Protein AF-0000000069989267 (afdb_homodimer)

Organism: NCBI:txid53407

Radius of gyration: 21.15 Å; Cα contacts (8 Å, |Δi|>4): 954; chains: 2; bounding box: 62×52×65 Å

Secondary structure (DSSP, 8-state):
---------------TT-------TT----EEEEEEEEEEEEEEE-SS-EEEEEEEEEEE---TTSS-TTSS--EEEEEEEEEEEEE-SS-EEEPTT-EEEEEETTS-EEEEEE-TTS-----TTS-EEEEEEE-SSTTTT-EEEEEEPPP--HHHHHHHHTS---EEEEEEEEEEEE-/---------------GGG------TT----EEEEEEEEEEEEEEE-SS-EEEEEEEEEEE---TTSS-TTSS--EEEEEEEEEEEEE-SS-EEEPTT-EEEEEETTS-EEEEEE-TTS-----TTS-EEEEEEE-SSTTTTPEEEEEEPPP--HHHHHHHHTS---EEEEEEEEEEEE-

pLDDT: mean 81.16, std 21.24, range [26.2, 98.44]

Foldseek 3Di:
DPPPPPPPPPPPPPPPPPPPPCPPPPDDFQAKWKWKKKKFWPPFAAQFKAKIKIWMKTATDDDPRQAGHPGRKGWGMKIKTWMWRIHHLQKTATDFPIKMWTAMPVGDIWIWGWDNVDGQMQHSADKGWTKIAICDDPLHRWIKIKIWHFDPDPQSVCSVPVGTGGHGMGMTIMMMTID/DDPPPPPPPPPPPPPPVPPPPCPPPPDDFQAKWKWKKKKFWPVFAAQFKAKIKIWMKTATDDDPRQAGHPDRKGWGMKIKTWMWRIHHLQKTATDFPIKMWTAMPVGDIWIWGWDNVDGQMQRSFDKGWTKIAICDDPLHRWIKIKIWHFDPDPQSVCSVPVGGGGHGMGMTIMMMTID

Solvent-accessible surface area (backbone atoms only — not comparable to full-atom values): 17814 Å² total; per-residue (Å²): 137,83,82,76,76,79,77,76,77,74,72,78,77,75,67,85,65,71,79,67,66,83,57,68,87,80,61,65,69,39,27,45,38,42,34,13,32,20,32,42,33,41,91,35,27,24,70,61,68,36,67,30,43,31,49,29,36,30,18,26,38,33,30,67,56,28,23,36,66,96,55,82,49,24,73,38,35,39,40,33,49,38,37,25,65,37,24,24,54,59,35,32,34,66,31,79,80,19,34,34,41,37,33,32,41,83,74,46,61,25,36,28,37,50,40,72,90,40,63,44,36,38,43,84,85,33,58,30,35,41,36,25,42,24,72,32,53,83,65,45,79,27,38,36,41,39,35,30,50,77,50,57,27,53,51,46,50,39,14,68,71,73,39,93,33,72,32,30,52,51,12,23,53,31,39,36,33,32,62,138,85,81,77,77,78,77,76,77,75,71,78,77,75,64,80,68,67,72,68,64,88,59,66,90,81,58,65,69,40,26,42,38,43,32,13,33,21,32,41,33,40,91,34,27,24,73,61,67,36,66,32,43,32,50,30,35,29,17,24,39,36,29,68,56,28,24,36,66,97,55,79,50,23,73,38,36,39,40,33,48,38,35,26,66,36,24,23,52,57,35,34,33,66,32,80,79,19,32,34,40,36,33,32,40,84,74,47,61,25,35,29,36,50,40,73,89,41,63,45,37,37,42,81,85,33,57,30,36,42,37,25,42,24,72,31,51,83,65,45,78,27,39,35,42,37,34,29,50,75,49,58,26,54,50,46,51,38,14,67,72,72,40,94,35,72,32,29,52,52,14,23,53,31,39,36,33,33,62

Structure (mmCIF, N/CA/C/O backbone):
data_AF-0000000069989267-model_v1
#
loop_
_entity.id
_entity.type
_entity.pdbx_description
1 polymer 'Uncharacterized protein'
#
loop_
_atom_site.group_PDB
_atom_site.id
_atom_site.type_symbol
_atom_site.label_atom_id
_atom_site.label_alt_id
_atom_site.label_comp_id
_atom_site.label_asym_id
_atom_site.label_entity_id
_atom_site.label_seq_id
_atom_site.pdbx_PDB_ins_code
_atom_site.Cartn_x
_atom_site.Cartn_y
_atom_site.Cartn_z
_atom_site.occupancy
_atom_site.B_iso_or_equiv
_atom_site.auth_seq_id
_atom_site.auth_comp_id
_atom_site.auth_asym_id
_atom_site.auth_atom_id
_atom_site.pdbx_PDB_model_num
ATOM 1 N N . MET A 1 1 ? 39.75 -10.68 35.688 1 29.19 1 MET A N 1
ATOM 2 C CA . MET A 1 1 ? 38.625 -11.539 35.344 1 29.19 1 MET A CA 1
ATOM 3 C C . MET A 1 1 ? 37.344 -10.719 35.125 1 29.19 1 MET A C 1
ATOM 5 O O . MET A 1 1 ? 36.75 -10.25 36.094 1 29.19 1 MET A O 1
ATOM 9 N N . SER A 1 2 ? 37.25 -9.844 33.969 1 32.56 2 SER A N 1
ATOM 10 C CA . SER A 1 2 ? 36.312 -8.82 33.531 1 32.56 2 SER A CA 1
ATOM 11 C C . SER A 1 2 ? 35 -9.43 33.062 1 32.56 2 SER A C 1
ATOM 13 O O . SER A 1 2 ? 34.969 -10.25 32.125 1 32.56 2 SER A O 1
ATOM 15 N N . ASN A 1 3 ? 34.062 -9.766 34.031 1 33.84 3 ASN A N 1
ATOM 16 C CA . ASN A 1 3 ? 32.688 -10.25 33.844 1 3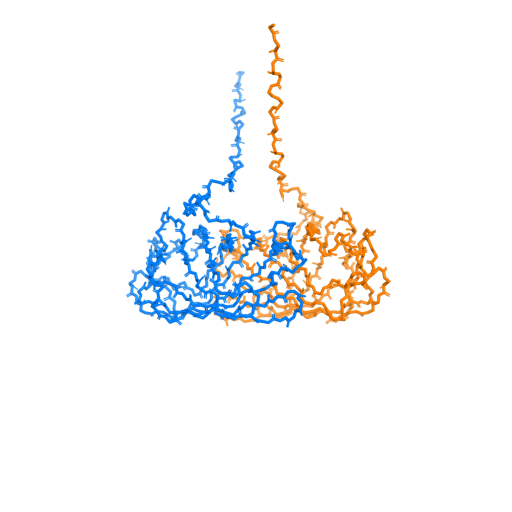3.84 3 ASN A CA 1
ATOM 17 C C . ASN A 1 3 ? 31.891 -9.312 32.938 1 33.84 3 ASN A C 1
ATOM 19 O O . ASN A 1 3 ? 31.656 -8.156 33.281 1 33.84 3 ASN A O 1
ATOM 23 N N . SER A 1 4 ? 32.125 -9.445 31.578 1 30.7 4 SER A N 1
ATOM 24 C CA . SER A 1 4 ? 31.391 -8.734 30.531 1 30.7 4 SER A CA 1
ATOM 25 C C . SER A 1 4 ? 29.891 -9.008 30.609 1 30.7 4 SER A C 1
ATOM 27 O O . SER A 1 4 ? 29.453 -10.164 30.562 1 30.7 4 SER A O 1
ATOM 29 N N . ILE A 1 5 ? 29.125 -8.172 31.359 1 28.25 5 ILE A N 1
ATOM 30 C CA . ILE A 1 5 ? 27.672 -8.117 31.5 1 28.25 5 ILE A CA 1
ATOM 31 C C . ILE A 1 5 ? 27.031 -7.984 30.125 1 28.25 5 ILE A C 1
ATOM 33 O O . ILE A 1 5 ? 27.312 -7.035 29.391 1 28.25 5 ILE A O 1
ATOM 37 N N . ILE A 1 6 ? 26.688 -9.078 29.469 1 29.28 6 ILE A N 1
ATOM 38 C CA . ILE A 1 6 ? 25.891 -9.203 28.25 1 29.28 6 ILE A CA 1
ATOM 39 C C . ILE A 1 6 ? 24.562 -8.477 28.438 1 29.28 6 ILE A C 1
ATOM 41 O O . ILE A 1 6 ? 23.719 -8.891 29.234 1 29.28 6 ILE A O 1
ATOM 45 N N . LYS A 1 7 ? 24.547 -7.066 28.375 1 31.75 7 LYS A N 1
ATOM 46 C CA . LYS A 1 7 ? 23.297 -6.309 28.375 1 31.75 7 LYS A CA 1
ATOM 47 C C . LYS A 1 7 ? 22.344 -6.805 27.281 1 31.75 7 LYS A C 1
ATOM 49 O O . LYS A 1 7 ? 22.672 -6.754 26.094 1 31.75 7 LYS A O 1
ATOM 54 N N . LYS A 1 8 ? 21.516 -7.852 27.609 1 29.58 8 LYS A N 1
ATOM 55 C CA . LYS A 1 8 ? 20.391 -8.312 26.797 1 29.58 8 LYS A CA 1
ATOM 56 C C . LYS A 1 8 ? 19.547 -7.145 26.312 1 29.58 8 LYS A C 1
ATOM 58 O O . LYS A 1 8 ? 18.984 -6.395 27.109 1 29.58 8 LYS A O 1
ATOM 63 N N . VAL A 1 9 ? 19.938 -6.543 25.125 1 29.95 9 VAL A N 1
ATOM 64 C CA . VAL A 1 9 ? 19.109 -5.598 24.375 1 29.95 9 VAL A CA 1
ATOM 65 C C . VAL A 1 9 ? 17.75 -6.227 24.078 1 29.95 9 VAL A C 1
ATOM 67 O O . VAL A 1 9 ? 17.656 -7.156 23.266 1 29.95 9 VAL A O 1
ATOM 70 N N . VAL A 1 10 ? 16.953 -6.531 25.125 1 30.97 10 VAL A N 1
ATOM 71 C CA . VAL A 1 10 ? 15.562 -6.914 24.859 1 30.97 10 VAL A CA 1
ATOM 72 C C . VAL A 1 10 ? 14.906 -5.891 23.953 1 30.97 10 VAL A C 1
ATOM 74 O O . VAL A 1 10 ? 14.766 -4.719 24.312 1 30.97 10 VAL A O 1
ATOM 77 N N . GLY A 1 11 ? 15.156 -5.957 22.641 1 30.81 11 GLY A N 1
ATOM 78 C CA . GLY A 1 11 ? 14.484 -5.113 21.656 1 30.81 11 GLY A CA 1
ATOM 79 C C . GLY A 1 11 ? 12.977 -5.086 21.828 1 30.81 11 GLY A C 1
ATOM 80 O O . GLY A 1 11 ? 12.359 -6.125 22.062 1 30.81 11 GLY A O 1
ATOM 81 N N . PRO A 1 12 ? 12.383 -3.91 22.344 1 30.72 12 PRO A N 1
ATOM 82 C CA . PRO A 1 12 ? 10.938 -3.744 22.5 1 30.72 12 PRO A CA 1
ATOM 83 C C . PRO A 1 12 ? 10.148 -4.184 21.281 1 30.72 12 PRO A C 1
ATOM 85 O O . PRO A 1 12 ? 10.453 -3.762 20.156 1 30.72 12 PRO A O 1
ATOM 88 N N . VAL A 1 13 ? 9.742 -5.387 21.156 1 31.34 13 VAL A N 1
ATOM 89 C CA . VAL A 1 13 ? 8.625 -5.754 20.281 1 31.34 13 VAL A CA 1
ATOM 90 C C . VAL A 1 13 ? 7.496 -4.738 20.438 1 31.34 13 VAL A C 1
ATOM 92 O O . VAL A 1 13 ? 6.859 -4.664 21.484 1 31.34 13 VAL A O 1
ATOM 95 N N . PHE A 1 14 ? 7.641 -3.467 19.906 1 31.23 14 PHE A N 1
ATOM 96 C CA . PHE A 1 14 ? 6.574 -2.473 19.875 1 31.23 14 PHE A CA 1
ATOM 97 C C . PHE A 1 14 ? 5.254 -3.111 19.453 1 31.23 14 PHE A C 1
ATOM 99 O O . PHE A 1 14 ? 5.102 -3.562 18.328 1 31.23 14 PHE A O 1
ATOM 106 N N . LEU A 1 15 ? 4.539 -3.668 20.375 1 30.52 15 LEU A N 1
ATOM 107 C CA . LEU A 1 15 ? 3.133 -4.051 20.297 1 30.52 15 LEU A CA 1
ATOM 108 C C . LEU A 1 15 ? 2.307 -2.961 19.625 1 30.52 15 LEU A C 1
ATOM 110 O O . LEU A 1 15 ? 2.152 -1.866 20.172 1 30.52 15 LEU A O 1
ATOM 114 N N . LEU A 1 16 ? 2.365 -2.85 18.312 1 36.53 16 LEU A N 1
ATOM 115 C CA . LEU A 1 16 ? 1.327 -2.139 17.578 1 36.53 16 LEU A CA 1
ATOM 116 C C . LEU A 1 16 ? -0.036 -2.33 18.234 1 36.53 16 LEU A C 1
ATOM 118 O O . LEU A 1 16 ? -0.931 -2.945 17.641 1 36.53 16 LEU A O 1
ATOM 122 N N . LEU A 1 17 ? -0.099 -2.887 19.5 1 34.88 17 LEU A N 1
ATOM 123 C CA . LEU A 1 17 ? -1.371 -3.055 20.188 1 34.88 17 LEU A CA 1
ATOM 124 C C . LEU A 1 17 ? -2.195 -1.773 20.125 1 34.88 17 LEU A C 1
ATOM 126 O O . LEU A 1 17 ? -3.416 -1.823 19.953 1 34.88 17 LEU A O 1
ATOM 130 N N . GLY A 1 18 ? -1.678 -0.7 20.859 1 35.06 18 GLY A N 1
ATOM 131 C CA . GLY A 1 18 ? -2.48 0.191 21.688 1 35.06 18 GLY A CA 1
ATOM 132 C C . GLY A 1 18 ? -3.275 1.196 20.875 1 35.06 18 GLY A C 1
ATOM 133 O O . GLY A 1 18 ? -3.848 2.137 21.422 1 35.06 18 GLY A O 1
ATOM 134 N N . LEU A 1 19 ? -2.826 1.491 19.656 1 37.31 19 LEU A N 1
ATOM 135 C CA . LEU A 1 19 ? -3.559 2.684 19.234 1 37.31 19 LEU A CA 1
ATOM 136 C C . LEU A 1 19 ? -5.02 2.354 18.953 1 37.31 19 LEU A C 1
ATOM 138 O O . LEU A 1 19 ? -5.418 2.223 17.797 1 37.31 19 LEU A O 1
ATOM 142 N N . LEU A 1 20 ? -5.574 1.398 19.625 1 38.28 20 LEU A N 1
ATOM 143 C CA . LEU A 1 20 ? -7.031 1.357 19.562 1 38.28 20 LEU A CA 1
ATOM 144 C C . LEU A 1 20 ? -7.629 2.727 19.875 1 38.28 20 LEU A C 1
ATOM 146 O O . LEU A 1 20 ? -7.809 3.08 21.047 1 38.28 20 LEU A O 1
ATOM 150 N N . PHE A 1 21 ? -7.215 3.773 19.25 1 39.84 21 PHE A N 1
ATOM 151 C CA . PHE A 1 21 ? -7.941 5.023 19.438 1 39.84 21 PHE A CA 1
ATOM 152 C C . PHE A 1 21 ? -9.438 4.762 19.594 1 39.84 21 PHE A C 1
ATOM 154 O O . PHE A 1 21 ? -9.953 3.758 19.094 1 39.84 21 PHE A O 1
ATOM 161 N N . ALA A 1 22 ? -10.109 5.73 20.375 1 40.84 22 ALA A N 1
ATOM 162 C CA . ALA A 1 22 ? -11.422 5.809 21.016 1 40.84 22 ALA A CA 1
ATOM 163 C C . ALA A 1 22 ? -12.539 5.707 19.969 1 40.84 22 ALA A C 1
ATOM 165 O O . ALA A 1 22 ? -12.828 6.68 19.281 1 40.84 22 ALA A O 1
ATOM 166 N N . LEU A 1 23 ? -12.469 4.711 19.047 1 47.62 23 LEU A N 1
ATOM 167 C CA . LEU A 1 23 ? -13.797 4.539 18.469 1 47.62 23 LEU A CA 1
ATOM 168 C C . LEU A 1 23 ? -14.883 4.727 19.516 1 47.62 23 LEU A C 1
ATOM 170 O O . LEU A 1 23 ? -14.711 4.324 20.672 1 47.62 23 LEU A O 1
ATOM 174 N N . PRO A 1 24 ? -15.703 5.617 19.312 1 46.28 24 PRO A N 1
ATOM 175 C CA . PRO A 1 24 ? -16.781 5.578 20.297 1 46.28 24 PRO A CA 1
ATOM 176 C C . PRO A 1 24 ? -17.172 4.156 20.688 1 46.28 24 PRO A C 1
ATOM 178 O O . PRO A 1 24 ? -17.094 3.242 19.859 1 46.28 24 PRO A O 1
ATOM 181 N N . ALA A 1 25 ? -17.094 3.828 21.984 1 48.31 25 ALA A N 1
ATOM 182 C CA . ALA A 1 25 ? -17.422 2.598 22.703 1 48.31 25 ALA A CA 1
ATOM 183 C C . ALA A 1 25 ? -18.516 1.817 22 1 48.31 25 ALA A C 1
ATOM 185 O O . ALA A 1 25 ? -18.484 0.585 21.953 1 48.31 25 ALA A O 1
ATOM 186 N N . SER A 1 26 ? -19.562 2.504 21.453 1 54.69 26 SER A N 1
ATOM 187 C CA . SER A 1 26 ? -20.812 1.797 21.172 1 54.69 26 SER A CA 1
ATOM 188 C C . SER A 1 26 ? -20.906 1.381 19.719 1 54.69 26 SER A C 1
ATOM 190 O O . SER A 1 26 ? -21.812 0.647 19.328 1 54.69 26 SER A O 1
ATOM 192 N N . ALA A 1 27 ? -19.969 1.827 18.766 1 70.31 27 ALA A N 1
ATOM 193 C CA . ALA A 1 27 ? -20.297 1.559 17.375 1 70.31 27 ALA A CA 1
ATOM 194 C C . ALA A 1 27 ? -19.75 0.198 16.938 1 70.31 27 ALA A C 1
ATOM 196 O O . ALA A 1 27 ? -18.641 -0.184 17.312 1 70.31 27 ALA A O 1
ATOM 197 N N . THR A 1 28 ? -20.641 -0.658 16.484 1 88.12 28 THR A N 1
ATOM 198 C CA . THR A 1 28 ? -20.328 -2.002 16.016 1 88.12 28 THR A CA 1
ATOM 199 C C . THR A 1 28 ? -19.359 -1.946 14.836 1 88.12 28 THR A C 1
ATOM 201 O O . THR A 1 28 ? -19.656 -1.312 13.82 1 88.12 28 THR A O 1
ATOM 204 N N . VAL A 1 29 ? -18.203 -2.379 15.039 1 93.38 29 VAL A N 1
ATOM 205 C CA . VAL A 1 29 ? -17.219 -2.496 13.969 1 93.38 29 VAL A CA 1
ATOM 206 C C . VAL A 1 29 ? -17.625 -3.615 13.016 1 93.38 29 VAL A C 1
ATOM 208 O O . VAL A 1 29 ? -17.781 -4.77 13.43 1 93.38 29 VAL A O 1
ATOM 211 N N . ILE A 1 30 ? -17.781 -3.279 11.75 1 95.75 30 ILE A N 1
ATOM 212 C CA . ILE A 1 30 ? -18.219 -4.289 10.797 1 95.75 30 ILE A CA 1
ATOM 213 C C . ILE A 1 30 ? -17.062 -4.672 9.883 1 95.75 30 ILE A C 1
ATOM 215 O O . ILE A 1 30 ? -17.203 -5.566 9.039 1 95.75 30 ILE A O 1
ATOM 219 N N . LEU A 1 31 ? -16 -3.984 10.016 1 95.81 31 LEU A N 1
ATOM 220 C CA . LEU A 1 31 ? -14.789 -4.23 9.234 1 95.81 31 LEU A CA 1
ATOM 221 C C . LEU A 1 31 ? -13.57 -3.619 9.922 1 95.81 31 LEU A C 1
ATOM 223 O O . LEU A 1 31 ? -13.625 -2.484 10.398 1 95.81 31 LEU A O 1
ATOM 227 N N . SER A 1 32 ? -12.406 -4.367 10.023 1 96.44 32 SER A N 1
ATOM 228 C CA . SER A 1 32 ? -11.125 -3.883 10.539 1 96.44 32 SER A CA 1
ATOM 229 C C . SER A 1 32 ? -9.961 -4.355 9.672 1 96.44 32 SER A C 1
ATOM 231 O O . SER A 1 32 ? -9.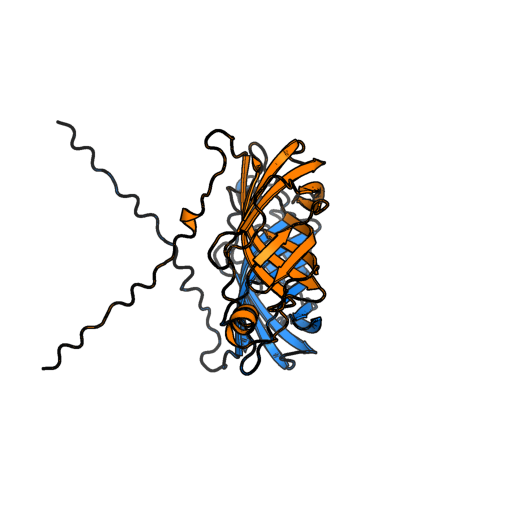758 -5.559 9.5 1 96.44 32 SER A O 1
ATOM 233 N N . CYS A 1 33 ? -9.266 -3.408 9.133 1 96.69 33 CYS A N 1
ATOM 234 C CA . CYS A 1 33 ? -8.195 -3.723 8.188 1 96.69 33 CYS A CA 1
ATOM 235 C C . CYS A 1 33 ? -6.914 -2.984 8.555 1 96.69 33 CYS A C 1
ATOM 237 O O . CYS A 1 33 ? -6.941 -2.021 9.32 1 96.69 33 CYS A O 1
ATOM 239 N N . THR A 1 34 ? -5.789 -3.475 8.094 1 96 34 THR A N 1
ATOM 240 C CA . THR A 1 34 ? -4.496 -2.799 8.117 1 96 34 THR A CA 1
ATOM 241 C C . THR A 1 34 ? -3.918 -2.684 6.707 1 96 34 THR A C 1
ATOM 243 O O . THR A 1 34 ? -4.383 -3.354 5.781 1 96 34 THR A O 1
ATOM 246 N N . GLY A 1 35 ? -2.977 -1.8 6.582 1 96.44 35 GLY A N 1
ATOM 247 C CA . GLY A 1 35 ? -2.291 -1.594 5.316 1 96.44 35 GLY A CA 1
ATOM 248 C C . GLY A 1 35 ? -1.219 -0.523 5.387 1 96.44 35 GLY A C 1
ATOM 249 O O . GLY A 1 35 ? -0.767 -0.161 6.477 1 96.44 35 GLY A O 1
ATOM 250 N N . THR A 1 36 ? -0.78 -0.143 4.246 1 96.5 36 THR A N 1
ATOM 251 C CA . THR A 1 36 ? 0.178 0.949 4.113 1 96.5 36 THR A CA 1
ATOM 252 C C . THR A 1 36 ? -0.377 2.049 3.215 1 96.5 36 THR A C 1
ATOM 254 O O . THR A 1 36 ? -0.896 1.771 2.131 1 96.5 36 THR A O 1
ATOM 257 N N . LEU A 1 37 ? -0.348 3.221 3.705 1 95.38 37 LEU A N 1
ATOM 258 C CA . LEU A 1 37 ? -0.704 4.41 2.938 1 95.38 37 LEU A CA 1
ATOM 259 C C . LEU A 1 37 ? 0.541 5.078 2.361 1 95.38 37 LEU A C 1
ATOM 261 O O . LEU A 1 37 ? 1.49 5.367 3.094 1 95.38 37 LEU A O 1
ATOM 265 N N . ASP A 1 38 ? 0.595 5.242 1.095 1 95.69 38 ASP A N 1
ATOM 266 C CA . ASP A 1 38 ? 1.641 6.066 0.495 1 95.69 38 ASP A CA 1
ATOM 267 C C . ASP A 1 38 ? 1.05 7.305 -0.172 1 95.69 38 ASP A C 1
ATOM 269 O O . ASP A 1 38 ? 0.019 7.227 -0.842 1 95.69 38 ASP A O 1
ATOM 273 N N . GLY A 1 39 ? 1.63 8.438 0.079 1 94.25 39 GLY A N 1
ATOM 274 C CA . GLY A 1 39 ? 1.099 9.703 -0.405 1 94.25 39 GLY A CA 1
ATOM 275 C C . GLY A 1 39 ? 2.139 10.555 -1.101 1 94.25 39 GLY A C 1
ATOM 276 O O . GLY A 1 39 ? 3.24 10.75 -0.582 1 94.25 39 GLY A O 1
ATOM 277 N N . ALA A 1 40 ? 1.752 11.008 -2.279 1 95.69 40 ALA A N 1
ATOM 278 C CA . ALA A 1 40 ? 2.516 12.031 -2.979 1 95.69 40 ALA A CA 1
ATOM 279 C C . ALA A 1 40 ? 2.031 13.43 -2.598 1 95.69 40 ALA A C 1
ATOM 281 O O . ALA A 1 40 ? 0.83 13.703 -2.617 1 95.69 40 ALA A O 1
ATOM 282 N N . ILE A 1 41 ? 2.98 14.242 -2.289 1 93.94 41 ILE A N 1
ATOM 283 C CA . ILE A 1 41 ? 2.652 15.578 -1.784 1 93.94 41 ILE A CA 1
ATOM 284 C C . ILE A 1 41 ? 3.209 16.641 -2.73 1 93.94 41 ILE A C 1
ATOM 286 O O . ILE A 1 41 ? 4.41 16.656 -3.008 1 93.94 41 ILE A O 1
ATOM 290 N N . ASP A 1 42 ? 2.379 17.484 -3.074 1 94.5 42 ASP A N 1
ATOM 291 C CA . ASP A 1 42 ? 2.77 18.531 -4.016 1 94.5 42 ASP A CA 1
ATOM 292 C C . ASP A 1 42 ? 2.398 19.922 -3.484 1 94.5 42 ASP A C 1
ATOM 294 O O . ASP A 1 42 ? 1.24 20.172 -3.139 1 94.5 42 ASP A O 1
ATOM 298 N N . PRO A 1 43 ? 3.25 20.922 -3.459 1 93.19 43 PRO A N 1
ATOM 299 C CA . PRO A 1 43 ? 4.637 20.906 -3.93 1 93.19 43 PRO A CA 1
ATOM 300 C C . PRO A 1 43 ? 5.578 20.188 -2.971 1 93.19 43 PRO A C 1
ATOM 302 O O . PRO A 1 43 ? 6.738 19.938 -3.305 1 93.19 43 PRO A O 1
ATOM 305 N N . GLY A 1 44 ? 5.152 19.781 -1.759 1 92.56 44 GLY A N 1
ATOM 306 C CA . GLY A 1 44 ? 5.953 19.109 -0.75 1 92.56 44 GLY A CA 1
ATOM 307 C C . GLY A 1 44 ? 5.988 19.844 0.575 1 92.56 44 GLY A C 1
ATOM 308 O O . GLY A 1 44 ? 5.875 21.078 0.611 1 92.56 44 GLY A O 1
ATOM 309 N N . LEU A 1 45 ? 6.168 19.094 1.598 1 89.94 45 LEU A N 1
ATOM 310 C CA . LEU A 1 45 ? 6.215 19.688 2.932 1 89.94 45 LEU A CA 1
ATOM 311 C C . LEU A 1 45 ? 7.562 20.359 3.182 1 89.94 45 LEU A C 1
ATOM 313 O O . LEU A 1 45 ? 8.609 19.812 2.814 1 89.94 45 LEU A O 1
ATOM 317 N N . THR A 1 46 ? 7.543 21.469 3.77 1 91.75 46 THR A N 1
ATOM 318 C CA . THR A 1 46 ? 8.68 22.234 4.273 1 91.75 46 THR A CA 1
ATOM 319 C C . THR A 1 46 ? 8.445 22.656 5.719 1 91.75 46 THR A C 1
ATOM 321 O O . THR A 1 46 ? 7.371 22.422 6.273 1 91.75 46 THR A O 1
ATOM 324 N N . PRO A 1 47 ? 9.5 23.281 6.297 1 90.38 47 PRO A N 1
ATOM 325 C CA . PRO A 1 47 ? 9.281 23.75 7.664 1 90.38 47 PRO A CA 1
ATOM 326 C C . PRO A 1 47 ? 8.195 24.812 7.754 1 90.38 47 PRO A C 1
ATOM 328 O O . PRO A 1 47 ? 7.613 25.016 8.82 1 90.38 47 PRO A O 1
ATOM 331 N N . VAL A 1 48 ? 7.93 25.484 6.629 1 89.94 48 VAL A N 1
ATOM 332 C CA . VAL A 1 48 ? 6.918 26.531 6.59 1 89.94 48 VAL A CA 1
ATOM 333 C C . VAL A 1 48 ? 5.59 25.953 6.109 1 89.94 48 VAL A C 1
ATOM 335 O O . VAL A 1 48 ? 5.523 25.328 5.043 1 89.94 48 VAL A O 1
ATOM 338 N N . ALA A 1 49 ? 4.613 26.125 6.883 1 90.38 49 ALA A N 1
ATOM 339 C CA . ALA A 1 49 ? 3.289 25.609 6.555 1 90.38 49 ALA A CA 1
ATOM 340 C C . ALA A 1 49 ? 2.742 26.25 5.285 1 90.38 49 ALA A C 1
ATOM 342 O O . ALA A 1 49 ? 2.887 27.453 5.082 1 90.38 49 ALA A O 1
ATOM 343 N N . ALA A 1 50 ? 2.193 25.438 4.445 1 92.88 50 ALA A N 1
ATOM 344 C CA . ALA A 1 50 ? 1.589 25.906 3.201 1 92.88 50 ALA A CA 1
ATOM 345 C C . ALA A 1 50 ? 0.516 24.938 2.715 1 92.88 50 ALA A C 1
ATOM 347 O O . ALA A 1 50 ? 0.428 23.797 3.199 1 92.88 50 ALA A O 1
ATOM 348 N N . ALA A 1 51 ? -0.323 25.406 1.787 1 93.25 51 ALA A N 1
ATOM 349 C CA . ALA A 1 51 ? -1.287 24.516 1.136 1 93.25 51 ALA A CA 1
ATOM 350 C C . ALA A 1 51 ? -0.581 23.5 0.25 1 93.25 51 ALA A C 1
ATOM 352 O O . ALA A 1 51 ? 0.383 23.828 -0.444 1 93.25 51 ALA A O 1
ATOM 353 N N . GLN A 1 52 ? -1.109 22.25 0.429 1 93.44 52 GLN A N 1
ATOM 354 C CA . GLN A 1 52 ? -0.563 21.156 -0.36 1 93.44 52 GLN A CA 1
ATOM 355 C C . GLN A 1 52 ? -1.679 20.312 -0.977 1 93.44 52 GLN A C 1
ATOM 357 O O . GLN A 1 52 ? -2.779 20.234 -0.427 1 93.44 52 GLN A O 1
ATOM 362 N N . THR A 1 53 ? -1.427 19.703 -2.131 1 95.25 53 THR A N 1
ATOM 363 C CA . THR A 1 53 ? -2.25 18.625 -2.658 1 95.25 53 THR A CA 1
ATOM 364 C C . THR A 1 53 ? -1.6 17.266 -2.391 1 95.25 53 THR A C 1
ATOM 366 O O . THR A 1 53 ? -0.381 17.125 -2.514 1 95.25 53 THR A O 1
ATOM 369 N N . VAL A 1 54 ? -2.459 16.312 -1.955 1 93.44 54 VAL A N 1
ATOM 370 C CA . VAL A 1 54 ? -1.957 14.969 -1.648 1 93.44 54 VAL A CA 1
ATOM 371 C C . VAL A 1 54 ? -2.732 13.93 -2.455 1 93.44 54 VAL A C 1
ATOM 373 O O . VAL A 1 54 ? -3.961 13.867 -2.377 1 93.44 54 VAL A O 1
ATOM 376 N N . GLU A 1 55 ? -2.031 13.172 -3.24 1 95.69 55 GLU A N 1
ATOM 377 C CA . GLU A 1 55 ? -2.547 11.93 -3.818 1 95.69 55 GLU A CA 1
ATOM 378 C C . GLU A 1 55 ? -2.02 10.711 -3.066 1 95.69 55 GLU A C 1
ATOM 380 O O . GLU A 1 55 ? -0.812 10.461 -3.047 1 95.69 55 GLU A O 1
ATOM 385 N N . ALA A 1 56 ? -2.982 10.031 -2.447 1 94.88 56 ALA A N 1
ATOM 386 C CA . ALA A 1 56 ? -2.564 8.906 -1.605 1 94.88 56 ALA A CA 1
ATOM 387 C C . ALA A 1 56 ? -3.305 7.633 -1.986 1 94.88 56 ALA A C 1
ATOM 389 O O . ALA A 1 56 ? -4.367 7.684 -2.609 1 94.88 56 ALA A O 1
ATOM 390 N N . GLN A 1 57 ? -2.707 6.555 -1.693 1 96.5 57 GLN A N 1
ATOM 391 C CA . GLN A 1 57 ? -3.346 5.25 -1.827 1 96.5 57 GLN A CA 1
ATOM 392 C C . GLN A 1 57 ? -2.992 4.344 -0.652 1 96.5 57 GLN A C 1
ATOM 394 O O . GLN A 1 57 ? -1.945 4.512 -0.024 1 96.5 57 GLN A O 1
ATOM 399 N N . VAL A 1 58 ? -3.914 3.445 -0.369 1 97.12 58 VAL A N 1
ATOM 400 C CA . VAL A 1 58 ? -3.686 2.428 0.65 1 97.12 58 VAL A CA 1
ATOM 401 C C . VAL A 1 58 ? -3.725 1.04 0.014 1 97.12 58 VAL A C 1
ATOM 403 O O . VAL A 1 58 ? -4.75 0.634 -0.541 1 97.12 58 VAL A O 1
ATOM 406 N N . SER A 1 59 ? -2.611 0.374 0.038 1 97.94 59 SER A N 1
ATOM 407 C CA . SER A 1 59 ? -2.625 -1.07 -0.168 1 97.94 59 SER A CA 1
ATOM 408 C C . SER A 1 59 ? -3.018 -1.807 1.107 1 97.94 59 SER A C 1
ATOM 410 O O . SER A 1 59 ? -2.469 -1.541 2.18 1 97.94 59 SER A O 1
ATOM 412 N N . ILE A 1 60 ? -3.953 -2.715 0.912 1 97.62 60 ILE A N 1
ATOM 413 C CA . ILE A 1 60 ? -4.598 -3.285 2.088 1 97.62 60 ILE A CA 1
ATOM 414 C C . ILE A 1 60 ? -4.188 -4.746 2.246 1 97.62 60 ILE A C 1
ATOM 416 O O . ILE A 1 60 ? -4.176 -5.504 1.273 1 97.62 60 ILE A O 1
ATOM 420 N N . VAL A 1 61 ? -3.906 -5.137 3.496 1 95.75 61 VAL A N 1
ATOM 421 C CA . VAL A 1 61 ? -3.566 -6.52 3.807 1 95.75 61 VAL A CA 1
ATOM 422 C C . VAL A 1 61 ? -4.84 -7.359 3.895 1 95.75 61 VAL A C 1
ATOM 424 O O . VAL A 1 61 ? -5.793 -6.984 4.582 1 95.75 61 VAL A O 1
ATOM 427 N N . SER A 1 62 ? -4.785 -8.461 3.178 1 93.75 62 SER A N 1
ATOM 428 C CA . SER A 1 62 ? -5.879 -9.406 3.344 1 93.75 62 SER A CA 1
ATOM 429 C C . SER A 1 62 ? -5.797 -10.117 4.691 1 93.75 62 SER A C 1
ATOM 431 O O . SER A 1 62 ? -4.75 -10.672 5.043 1 93.75 62 SER A O 1
ATOM 433 N N . ALA A 1 63 ? -6.855 -10.07 5.402 1 91.69 63 ALA A N 1
ATOM 434 C CA . ALA A 1 63 ? -6.949 -10.688 6.723 1 91.69 63 ALA A CA 1
ATOM 435 C C . ALA A 1 63 ? -8.383 -11.109 7.035 1 91.69 63 ALA A C 1
ATOM 437 O O . ALA A 1 63 ? -9.328 -10.586 6.441 1 91.69 63 ALA A O 1
ATOM 438 N N . PRO A 1 64 ? -8.531 -12.078 7.961 1 87.81 64 PRO A N 1
ATOM 439 C CA . PRO A 1 64 ? -9.891 -12.531 8.281 1 87.81 64 PRO A CA 1
ATOM 440 C C . PRO A 1 64 ? -10.781 -11.414 8.812 1 87.81 64 PRO A C 1
ATOM 442 O O . PRO A 1 64 ? -11.992 -11.43 8.578 1 87.81 64 PRO A O 1
ATOM 445 N N . THR A 1 65 ? -10.188 -10.469 9.555 1 91.62 65 THR A N 1
ATOM 446 C CA . THR A 1 65 ? -10.977 -9.391 10.133 1 91.62 65 THR A CA 1
ATOM 447 C C . THR A 1 65 ? -11.266 -8.312 9.094 1 91.62 65 THR A C 1
ATOM 449 O O . THR A 1 65 ? -12.117 -7.449 9.312 1 91.62 65 THR A O 1
ATOM 452 N N . CYS A 1 66 ? -10.594 -8.367 8 1 94.75 66 CYS A N 1
ATOM 453 C CA . CYS A 1 66 ? -10.766 -7.375 6.945 1 94.75 66 CYS A CA 1
ATOM 454 C C . CYS A 1 66 ? -11.812 -7.824 5.934 1 94.75 66 CYS A C 1
ATOM 456 O O . CYS A 1 66 ? -11.539 -7.859 4.734 1 94.75 66 CYS A O 1
ATOM 458 N N . THR A 1 67 ? -12.836 -8.258 6.441 1 92.38 67 THR A N 1
ATOM 459 C CA . THR A 1 67 ? -14.008 -8.664 5.668 1 92.38 67 THR A CA 1
ATOM 460 C C . THR A 1 67 ? -15.273 -8.008 6.219 1 92.38 67 THR A C 1
ATOM 462 O O . THR A 1 67 ? -15.453 -7.93 7.438 1 92.38 67 THR A O 1
ATOM 465 N N . LEU A 1 68 ? -16.016 -7.469 5.289 1 93.62 68 LEU A N 1
ATOM 466 C CA . LEU A 1 68 ? -17.266 -6.871 5.723 1 93.62 68 LEU A CA 1
ATOM 467 C C . LEU A 1 68 ? -18.156 -7.906 6.418 1 93.62 68 LEU A C 1
ATOM 469 O O . LEU A 1 68 ? -18.391 -8.984 5.875 1 93.62 68 LEU A O 1
ATOM 473 N N . ALA A 1 69 ? -18.594 -7.527 7.598 1 91.12 69 ALA A N 1
ATOM 474 C CA . ALA A 1 69 ? -19.391 -8.453 8.406 1 91.12 69 ALA A CA 1
ATOM 475 C C . ALA A 1 69 ? -20.531 -9.055 7.598 1 91.12 69 ALA A C 1
ATOM 477 O O . ALA A 1 69 ? -21.266 -8.328 6.922 1 91.12 69 ALA A O 1
ATOM 478 N N . GLY A 1 70 ? -20.656 -10.375 7.695 1 85.81 70 GLY A N 1
ATOM 479 C CA . GLY A 1 70 ? -21.75 -11.086 7.043 1 85.81 70 GLY A CA 1
ATOM 480 C C . GLY A 1 70 ? -21.484 -11.383 5.578 1 85.81 70 GLY A C 1
ATOM 481 O O . GLY A 1 70 ? -22.344 -11.898 4.871 1 85.81 70 GLY A O 1
ATOM 482 N N . THR A 1 71 ? -20.312 -10.984 5.09 1 85.5 71 THR A N 1
ATOM 483 C CA . THR A 1 71 ? -19.953 -11.211 3.695 1 85.5 71 THR A CA 1
ATOM 484 C C . THR A 1 71 ? -18.531 -11.758 3.58 1 85.5 71 THR A C 1
ATOM 486 O O . THR A 1 71 ? -17.906 -12.078 4.59 1 85.5 71 THR A O 1
ATOM 489 N N . THR A 1 72 ? -18.047 -11.938 2.408 1 81.69 72 THR A N 1
ATOM 490 C CA . THR A 1 72 ? -16.656 -12.297 2.137 1 81.69 72 THR A CA 1
ATOM 491 C C . THR A 1 72 ? -15.922 -11.148 1.438 1 81.69 72 THR A C 1
ATOM 493 O O . THR A 1 72 ? -14.797 -11.32 0.978 1 81.69 72 THR A O 1
ATOM 496 N N . VAL A 1 73 ? -16.594 -9.984 1.35 1 89.75 73 VAL A N 1
ATOM 497 C CA . VAL A 1 73 ? -16.078 -8.852 0.592 1 89.75 73 VAL A CA 1
ATOM 498 C C . VAL A 1 73 ? -15.094 -8.062 1.456 1 89.75 73 VAL A C 1
ATOM 500 O O . VAL A 1 73 ? -15.383 -7.77 2.619 1 89.75 73 VAL A O 1
ATOM 503 N N . GLN A 1 74 ? -14.023 -7.797 0.977 1 94.19 74 GLN A N 1
ATOM 504 C CA . GLN A 1 74 ? -13.039 -6.938 1.637 1 94.19 74 GLN A CA 1
ATOM 505 C C . GLN A 1 74 ? -12.633 -5.777 0.738 1 94.19 74 GLN A C 1
ATOM 507 O O . GLN A 1 74 ? -12.695 -5.883 -0.489 1 94.19 74 GLN A O 1
ATOM 512 N N . PRO A 1 75 ? -12.25 -4.641 1.355 1 96.5 75 PRO A N 1
ATOM 513 C CA . PRO A 1 75 ? -11.625 -3.615 0.517 1 96.5 75 PRO A CA 1
ATOM 514 C C . PRO A 1 75 ? -10.289 -4.066 -0.067 1 96.5 75 PRO A C 1
ATOM 516 O O . PRO A 1 75 ? -9.516 -4.754 0.608 1 96.5 75 PRO A O 1
ATOM 519 N N . ALA A 1 76 ? -10.086 -3.701 -1.263 1 95.5 76 ALA A N 1
ATOM 520 C CA . ALA A 1 76 ? -8.852 -4.074 -1.957 1 95.5 76 ALA A CA 1
ATOM 521 C C . ALA A 1 76 ? -7.855 -2.924 -1.965 1 95.5 76 ALA A C 1
ATOM 523 O O . ALA A 1 76 ? -6.656 -3.131 -1.755 1 95.5 76 ALA A O 1
ATOM 524 N N . ARG A 1 77 ? -8.383 -1.757 -2.207 1 97.06 77 ARG A N 1
ATOM 525 C CA . ARG A 1 77 ? -7.543 -0.566 -2.305 1 97.06 77 ARG A CA 1
ATOM 526 C C . ARG A 1 77 ? -8.344 0.693 -1.98 1 97.06 77 ARG A C 1
ATOM 528 O O . ARG A 1 77 ? -9.516 0.802 -2.34 1 97.06 77 ARG A O 1
ATOM 535 N N . LEU A 1 78 ? -7.637 1.608 -1.329 1 97.69 78 LEU A N 1
ATOM 536 C CA . LEU A 1 78 ? -8.156 2.959 -1.164 1 97.69 78 LEU A CA 1
ATOM 537 C C . LEU A 1 78 ? -7.324 3.967 -1.948 1 97.69 78 LEU A C 1
ATOM 539 O O . LEU A 1 78 ? -6.094 3.904 -1.931 1 97.69 78 LEU A O 1
ATOM 543 N N . VAL A 1 79 ? -8.008 4.859 -2.611 1 97.62 79 VAL A N 1
ATOM 544 C CA . VAL A 1 79 ? -7.344 5.984 -3.258 1 97.62 79 VAL A CA 1
ATOM 545 C C . VAL A 1 79 ? -7.898 7.297 -2.707 1 97.62 79 VAL A C 1
ATOM 547 O O . VAL A 1 79 ? -9.109 7.523 -2.73 1 97.62 79 VAL A O 1
ATOM 550 N N . LEU A 1 80 ? -7.027 8.109 -2.242 1 95.88 80 LEU A N 1
ATOM 551 C CA . LEU A 1 80 ? -7.414 9.359 -1.604 1 95.88 80 LEU A CA 1
ATOM 552 C C . LEU A 1 80 ? -6.914 10.555 -2.408 1 95.88 80 LEU A C 1
ATOM 554 O O . LEU A 1 80 ? -5.754 10.594 -2.818 1 95.88 80 LEU A O 1
ATOM 558 N N . ASN A 1 81 ? -7.766 11.438 -2.654 1 95.06 81 ASN A N 1
ATOM 559 C CA . ASN A 1 81 ? -7.438 12.781 -3.133 1 95.06 81 ASN A CA 1
ATOM 560 C C . ASN A 1 81 ? -7.703 13.836 -2.064 1 95.06 81 ASN A C 1
ATOM 562 O O . ASN A 1 81 ? -8.859 14.125 -1.739 1 95.06 81 ASN A O 1
ATOM 566 N N . ALA A 1 82 ? -6.574 14.375 -1.572 1 91.69 82 ALA A N 1
ATOM 567 C CA . ALA A 1 82 ? -6.691 15.25 -0.409 1 91.69 82 ALA A CA 1
ATOM 568 C C . ALA A 1 82 ? -6.004 16.594 -0.658 1 91.69 82 ALA A C 1
ATOM 570 O O . ALA A 1 82 ? -5.105 16.688 -1.5 1 91.69 82 ALA A O 1
ATOM 571 N N . ASN A 1 83 ? -6.547 17.547 0.035 1 88.88 83 ASN A N 1
ATOM 572 C CA . ASN A 1 83 ? -5.875 18.828 0.171 1 88.88 83 ASN A CA 1
ATOM 573 C C . ASN A 1 83 ? -5.547 19.141 1.629 1 88.88 83 ASN A C 1
ATOM 575 O O . ASN A 1 83 ? -6.348 18.859 2.523 1 88.88 83 ASN A O 1
ATOM 579 N N . LEU A 1 84 ? -4.359 19.547 1.704 1 87.88 84 LEU A N 1
ATOM 580 C CA . LEU A 1 84 ? -3.975 20.078 3.006 1 87.88 84 LEU A CA 1
ATOM 581 C C . LEU A 1 84 ? -4.09 21.609 3.027 1 87.88 84 LEU A C 1
ATOM 583 O O . LEU A 1 84 ? -3.449 22.297 2.227 1 87.88 84 LEU A O 1
ATOM 587 N N . SER A 1 85 ? -4.926 22.109 3.936 1 84.06 85 SER A N 1
ATOM 588 C CA . SER A 1 85 ? -5.039 23.547 4.066 1 84.06 85 SER A CA 1
ATOM 589 C C . SER A 1 85 ? -3.752 24.156 4.617 1 84.06 85 SER A C 1
ATOM 591 O O . SER A 1 85 ? -3.42 25.312 4.312 1 84.06 85 SER A O 1
ATOM 593 N N . SER A 1 86 ? -3.092 23.391 5.418 1 85.88 86 SER A N 1
ATOM 594 C CA . SER A 1 86 ? -1.808 23.781 5.996 1 85.88 86 SER A CA 1
ATOM 595 C C . SER A 1 86 ? -0.961 22.547 6.32 1 85.88 86 SER A C 1
ATOM 597 O O . SER A 1 86 ? -1.32 21.75 7.191 1 85.88 86 SER A O 1
ATOM 599 N N . GLY A 1 87 ? 0.075 22.438 5.508 1 87.94 87 GLY A N 1
ATOM 600 C CA . GLY A 1 87 ? 0.969 21.312 5.754 1 87.94 87 GLY A CA 1
ATOM 601 C C . GLY A 1 87 ? 2.42 21.734 5.902 1 87.94 87 GLY A C 1
ATOM 602 O O . GLY A 1 87 ? 2.895 22.609 5.188 1 87.94 87 GLY A O 1
ATOM 603 N N . SER A 1 88 ? 3.01 21.156 6.902 1 87.94 88 SER A N 1
ATOM 604 C CA . SER A 1 88 ? 4.445 21.281 7.125 1 87.94 88 SER A CA 1
ATOM 605 C C . SER A 1 88 ? 5.047 19.969 7.613 1 87.94 88 SER A C 1
ATOM 607 O O . SER A 1 88 ? 4.332 18.984 7.797 1 87.94 88 SER A O 1
ATOM 609 N N . CYS A 1 89 ? 6.371 19.969 7.809 1 85.56 89 CYS A N 1
ATOM 610 C CA . CYS A 1 89 ? 7.023 18.766 8.297 1 85.56 89 CYS A CA 1
ATOM 611 C C . CYS A 1 89 ? 6.645 18.484 9.75 1 85.56 89 CYS A C 1
ATOM 613 O O . CYS A 1 89 ? 6.91 17.406 10.273 1 85.56 89 CYS A O 1
ATOM 615 N N . THR A 1 90 ? 5.883 19.391 10.367 1 82.31 90 THR A N 1
ATOM 616 C CA . THR A 1 90 ? 5.527 19.219 11.766 1 82.31 90 THR A CA 1
ATOM 617 C C . THR A 1 90 ? 4.047 18.875 11.914 1 82.31 90 THR A C 1
ATOM 619 O O . THR A 1 90 ? 3.643 18.25 12.891 1 82.31 90 THR A O 1
ATOM 622 N N . SER A 1 91 ? 3.32 19.375 10.938 1 80.56 91 SER A N 1
ATOM 623 C CA . SER A 1 91 ? 1.88 19.188 11.078 1 80.56 91 SER A CA 1
ATOM 624 C C . SER A 1 91 ? 1.17 19.359 9.734 1 80.56 91 SER A C 1
ATOM 626 O O . SER A 1 91 ? 1.714 19.969 8.812 1 80.56 91 SER A O 1
ATOM 628 N N . PHE A 1 92 ? -0.031 18.734 9.688 1 83.25 92 PHE A N 1
ATOM 629 C CA . PHE A 1 92 ? -0.908 19.016 8.555 1 83.25 92 PHE A CA 1
ATOM 630 C C . PHE A 1 92 ? -2.371 18.938 8.969 1 83.25 92 PHE A C 1
ATOM 632 O O . PHE A 1 92 ? -2.695 18.344 10.008 1 83.25 92 PHE A O 1
ATOM 639 N N . SER A 1 93 ? -3.174 19.562 8.234 1 82.75 93 SER A N 1
ATOM 640 C CA . SER A 1 93 ? -4.625 19.5 8.383 1 82.75 93 SER A CA 1
ATOM 641 C C . SER A 1 93 ? -5.301 19.203 7.051 1 82.75 93 SER A C 1
ATOM 643 O O . SER A 1 93 ? -5.012 19.859 6.043 1 82.75 93 SER A O 1
ATOM 645 N N . LEU A 1 94 ? -6.227 18.203 7.145 1 87.88 94 LEU A N 1
ATOM 646 C CA . LEU A 1 94 ? -6.992 17.891 5.941 1 87.88 94 LEU A CA 1
ATOM 647 C C . LEU A 1 94 ? -8.062 18.938 5.688 1 87.88 94 LEU A C 1
ATOM 649 O O . LEU A 1 94 ? -8.703 19.422 6.625 1 87.88 94 LEU A O 1
ATOM 653 N N . SER A 1 95 ? -8.227 19.281 4.43 1 88.69 95 SER A N 1
ATOM 654 C CA . SER A 1 95 ? -9.25 20.25 4.051 1 88.69 95 SER A CA 1
ATOM 655 C C . SER A 1 95 ? -10.602 19.578 3.82 1 88.69 95 SER A C 1
ATOM 657 O O . SER A 1 95 ? -10.648 18.406 3.428 1 88.69 95 SER A O 1
ATOM 659 N N . PRO A 1 96 ? -11.625 20.406 4.141 1 86.75 96 PRO A N 1
ATOM 660 C CA . PRO A 1 96 ? -12.898 19.906 3.621 1 86.75 96 PRO A CA 1
ATOM 661 C C . PRO A 1 96 ? -12.859 19.641 2.119 1 86.75 96 PRO A C 1
ATOM 663 O O . PRO A 1 96 ? -12.133 20.312 1.383 1 86.75 96 PRO A O 1
ATOM 666 N N . GLY A 1 97 ? -13.523 18.578 1.572 1 87.31 97 GLY A N 1
ATOM 667 C CA . GLY A 1 97 ? -13.516 18.219 0.163 1 87.31 97 GLY A CA 1
ATOM 668 C C . GLY A 1 97 ? -12.633 17.031 -0.144 1 87.31 97 GLY A C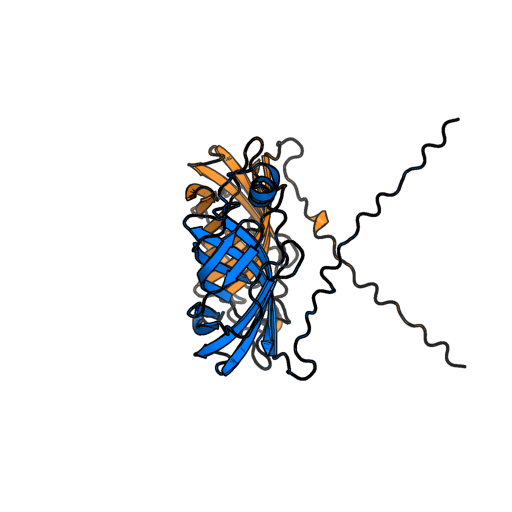 1
ATOM 669 O O . GLY A 1 97 ? -12.672 16.484 -1.25 1 87.31 97 GLY A O 1
ATOM 670 N N . THR A 1 98 ? -11.789 16.703 0.834 1 91.31 98 THR A N 1
ATOM 671 C CA . THR A 1 98 ? -11.031 15.469 0.702 1 91.31 98 THR A CA 1
ATOM 672 C C . THR A 1 98 ? -11.961 14.289 0.442 1 91.31 98 THR A C 1
ATOM 674 O O . THR A 1 98 ? -12.992 14.148 1.103 1 91.31 98 THR A O 1
ATOM 677 N N . SER A 1 99 ? -11.586 13.508 -0.562 1 95.62 99 SER A N 1
ATOM 678 C CA . SER A 1 99 ? -12.43 12.391 -0.955 1 95.62 99 SER A CA 1
ATOM 679 C C . SER A 1 99 ? -11.609 11.117 -1.144 1 95.62 99 SER A C 1
ATOM 681 O O . SER A 1 99 ? -10.383 11.172 -1.229 1 95.62 99 SER A O 1
ATOM 683 N N . MET A 1 100 ? -12.352 10.016 -1.199 1 96.88 100 MET A N 1
ATOM 684 C CA . MET A 1 100 ? -11.727 8.695 -1.307 1 96.88 100 MET A CA 1
ATOM 685 C C . MET A 1 100 ? -12.547 7.777 -2.201 1 96.88 100 MET A C 1
ATOM 687 O O . MET A 1 100 ? -13.781 7.805 -2.158 1 96.88 100 MET A O 1
ATOM 691 N N . THR A 1 101 ? -11.891 7.059 -3.016 1 98.31 101 THR A N 1
ATOM 692 C CA . THR A 1 101 ? -12.484 5.938 -3.736 1 98.31 101 THR A CA 1
ATOM 693 C C . THR A 1 101 ? -12.07 4.609 -3.113 1 98.31 101 THR A C 1
ATOM 695 O O . THR A 1 101 ? -10.898 4.402 -2.811 1 98.31 101 THR A O 1
ATOM 698 N N . ILE A 1 102 ? -13 3.77 -2.887 1 98.06 102 ILE A N 1
ATOM 699 C CA . ILE A 1 102 ? -12.789 2.434 -2.344 1 98.06 102 ILE A CA 1
ATOM 700 C C . ILE A 1 102 ? -13.008 1.391 -3.439 1 98.06 102 ILE A C 1
ATOM 702 O O . ILE A 1 102 ? -14.094 1.309 -4.023 1 98.06 102 ILE A O 1
ATOM 706 N N . THR A 1 103 ? -12.047 0.658 -3.75 1 97.25 103 THR A N 1
ATOM 707 C CA . THR A 1 103 ? -12.203 -0.518 -4.598 1 97.25 103 THR A CA 1
ATOM 708 C C . THR A 1 103 ? -12.344 -1.78 -3.75 1 97.25 103 THR A C 1
ATOM 710 O O . THR A 1 103 ? -11.523 -2.029 -2.861 1 97.25 103 THR A O 1
ATOM 713 N N . TRP A 1 104 ? -13.328 -2.516 -4.098 1 94.88 104 TRP A N 1
ATOM 714 C CA . TRP A 1 104 ? -13.57 -3.752 -3.363 1 94.88 104 TRP A CA 1
ATOM 715 C C . TRP A 1 104 ? -13.055 -4.957 -4.145 1 94.88 104 TRP A C 1
ATOM 717 O O . TRP A 1 104 ? -12.781 -4.859 -5.34 1 94.88 104 TRP A O 1
ATOM 727 N N . ASP A 1 105 ? -12.922 -6.098 -3.432 1 90.69 105 ASP A N 1
ATOM 728 C CA . ASP A 1 105 ? -12.281 -7.254 -4.047 1 90.69 105 ASP A CA 1
ATOM 729 C C . ASP A 1 105 ? -13.227 -7.957 -5.02 1 90.69 105 ASP A C 1
ATOM 731 O O . ASP A 1 105 ? -12.836 -8.906 -5.699 1 90.69 105 ASP A O 1
ATOM 735 N N . ASP A 1 106 ? -14.406 -7.531 -5.051 1 87.62 106 ASP A N 1
ATOM 736 C CA . ASP A 1 106 ? -15.336 -8.039 -6.055 1 87.62 106 ASP A CA 1
ATOM 737 C C . ASP A 1 106 ? -15.414 -7.098 -7.254 1 87.62 106 ASP A C 1
ATOM 739 O O . ASP A 1 106 ? -16.375 -7.145 -8.023 1 87.62 106 ASP A O 1
ATOM 743 N N . ASN A 1 107 ? -14.523 -6.145 -7.316 1 88.5 107 ASN A N 1
ATOM 744 C CA . ASN A 1 107 ? -14.297 -5.227 -8.43 1 88.5 107 ASN A CA 1
ATOM 745 C C . ASN A 1 107 ? -15.336 -4.105 -8.445 1 88.5 107 ASN A C 1
ATOM 747 O O . ASN A 1 107 ? -15.477 -3.406 -9.453 1 88.5 107 ASN A O 1
ATOM 751 N N . THR A 1 108 ? -16.062 -3.939 -7.449 1 94.69 108 THR A N 1
ATOM 752 C CA . THR A 1 108 ? -16.938 -2.775 -7.328 1 94.69 108 THR A CA 1
ATOM 753 C C . THR A 1 108 ? -16.203 -1.625 -6.641 1 94.69 108 THR A C 1
ATOM 755 O O . THR A 1 108 ? -15.117 -1.814 -6.086 1 94.69 108 THR A O 1
ATOM 758 N N . THR A 1 109 ? -16.859 -0.458 -6.789 1 97.5 109 THR A N 1
ATOM 759 C CA . THR A 1 109 ? -16.234 0.722 -6.195 1 97.5 109 THR A CA 1
ATOM 760 C C . THR A 1 109 ? -17.25 1.494 -5.344 1 97.5 109 THR A C 1
ATOM 762 O O . THR A 1 109 ? -18.453 1.33 -5.504 1 97.5 109 THR A O 1
ATOM 765 N N . GLY A 1 110 ? -16.781 2.113 -4.352 1 98.25 110 GLY A N 1
ATOM 766 C CA . GLY A 1 110 ? -17.5 3.094 -3.551 1 98.25 110 GLY A CA 1
ATOM 767 C C . GLY A 1 110 ? -16.719 4.387 -3.363 1 98.25 110 GLY A C 1
ATOM 768 O O . GLY A 1 110 ? -15.547 4.473 -3.719 1 98.25 110 GLY A O 1
ATOM 769 N N . THR A 1 111 ? -17.453 5.383 -2.91 1 98.44 111 THR A N 1
ATOM 770 C CA . THR A 1 111 ? -16.828 6.664 -2.611 1 98.44 111 THR A CA 1
ATOM 771 C C . THR A 1 111 ? -17.047 7.043 -1.147 1 98.44 111 THR A C 1
ATOM 773 O O . THR A 1 111 ? -17.984 6.57 -0.509 1 98.44 111 THR A O 1
ATOM 776 N N . ALA A 1 112 ? -16.172 7.824 -0.648 1 97.69 112 ALA A N 1
ATOM 777 C CA . ALA A 1 112 ? -16.266 8.352 0.71 1 97.69 112 ALA A CA 1
ATOM 778 C C . ALA A 1 112 ? -15.781 9.797 0.774 1 97.69 112 ALA A C 1
ATOM 780 O O . ALA A 1 112 ? -14.953 10.211 -0.035 1 97.69 112 ALA A O 1
ATOM 781 N N . THR A 1 113 ? -16.297 10.57 1.724 1 96.5 113 THR A N 1
ATOM 782 C CA . THR A 1 113 ? -15.906 11.961 1.911 1 96.5 113 THR A CA 1
ATOM 783 C C . THR A 1 113 ? -15.414 12.195 3.336 1 96.5 113 THR A C 1
ATOM 785 O O . THR A 1 113 ? -15.984 11.656 4.293 1 96.5 113 THR A O 1
ATOM 788 N N . TYR A 1 114 ? -14.453 13.023 3.387 1 94.62 114 TYR A N 1
ATOM 789 C CA . TYR A 1 114 ? -13.859 13.375 4.672 1 94.62 114 TYR A CA 1
ATOM 790 C C . TYR A 1 114 ? -14.852 14.141 5.539 1 94.62 114 TYR A C 1
ATOM 792 O O . TYR A 1 114 ? -15.555 15.023 5.051 1 94.62 114 TYR A O 1
ATOM 800 N N . ASP A 1 115 ? -14.867 13.742 6.844 1 91.81 115 ASP A N 1
ATOM 801 C CA . ASP A 1 115 ? -15.617 14.477 7.859 1 91.81 115 ASP A CA 1
ATOM 802 C C . ASP A 1 115 ? -14.742 15.531 8.539 1 91.81 115 ASP A C 1
ATOM 804 O O . ASP A 1 115 ? -13.914 15.195 9.383 1 91.81 115 ASP A O 1
ATOM 808 N N . PRO A 1 116 ? -14.984 16.766 8.297 1 86.19 116 PRO A N 1
ATOM 809 C CA . PRO A 1 116 ? -14.094 17.797 8.82 1 86.19 116 PRO A CA 1
ATOM 810 C C . PRO A 1 116 ? -14.203 17.969 10.336 1 86.19 116 PRO A C 1
ATOM 812 O O . PRO A 1 116 ? -13.383 18.641 10.945 1 86.19 116 PRO A O 1
ATOM 815 N N . SER A 1 117 ? -15.164 17.391 10.938 1 83.25 117 SER A N 1
ATOM 816 C CA . SER A 1 117 ? -15.312 17.5 12.383 1 83.25 117 SER A CA 1
ATOM 817 C C . SER A 1 117 ? -14.352 16.562 13.102 1 83.25 117 SER A C 1
ATOM 819 O O . SER A 1 117 ? -14.164 16.656 14.312 1 83.25 117 SER A O 1
ATOM 821 N N . SER A 1 118 ? -13.695 15.719 12.289 1 77.19 118 SER A N 1
ATOM 822 C CA . SER A 1 118 ? -12.734 14.781 12.867 1 77.19 118 SER A CA 1
ATOM 823 C C . SER A 1 118 ? -11.32 15.344 12.82 1 77.19 118 SER A C 1
ATOM 825 O O . SER A 1 118 ? -10.977 16.125 11.93 1 77.19 118 SER A O 1
ATOM 827 N N . PRO A 1 119 ? -10.555 14.953 13.922 1 64.62 119 PRO A N 1
ATOM 828 C CA . PRO A 1 119 ? -9.164 15.406 13.883 1 64.62 119 PRO A CA 1
ATOM 829 C C . PRO A 1 119 ? -8.398 14.867 12.672 1 64.62 119 PRO A C 1
ATOM 831 O O . PRO A 1 119 ? -8.68 13.758 12.211 1 64.62 119 PRO A O 1
ATOM 834 N N . SER A 1 120 ? -7.578 15.703 11.859 1 64.12 120 SER A N 1
ATOM 835 C CA . SER A 1 120 ? -6.793 15.219 10.727 1 64.12 120 SER A CA 1
ATOM 836 C C . SER A 1 120 ? -5.336 15.648 10.844 1 64.12 120 SER A C 1
ATOM 838 O O . SER A 1 120 ? -4.605 15.672 9.852 1 64.12 120 SER A O 1
ATOM 840 N N . SER A 1 121 ? -4.836 15.984 12.031 1 62.47 121 SER A N 1
ATOM 841 C CA . SER A 1 121 ? -3.479 16.516 12.117 1 62.47 121 SER A CA 1
ATOM 842 C C . SER A 1 121 ? -2.5 15.438 12.578 1 62.47 121 SER A C 1
ATOM 844 O O . SER A 1 121 ? -2.889 14.484 13.258 1 62.47 121 SER A O 1
ATOM 846 N N . PHE A 1 122 ? -1.371 15.367 11.766 1 58.56 122 PHE A N 1
ATOM 847 C CA . PHE A 1 122 ? -0.261 14.602 12.32 1 58.56 122 PHE A CA 1
ATOM 848 C C . PHE A 1 122 ? 0.254 15.25 13.602 1 58.56 122 PHE A C 1
ATOM 850 O O . PHE A 1 122 ? 0.716 16.391 13.578 1 58.56 122 PHE A O 1
ATOM 857 N N . PRO A 1 123 ? -0.287 14.969 14.656 1 52.66 123 PRO A N 1
ATOM 858 C CA . PRO A 1 123 ? 0.611 15.539 15.664 1 52.66 123 PRO A CA 1
ATOM 859 C C . PRO A 1 123 ? 1.987 14.883 15.672 1 52.66 123 PRO A C 1
ATOM 861 O O . PRO A 1 123 ? 2.117 13.711 15.289 1 52.66 123 PRO A O 1
ATOM 864 N N . LEU A 1 124 ? 3.277 15.656 15.195 1 50.16 124 LEU A N 1
ATOM 865 C CA . LEU A 1 124 ? 4.613 15.094 15.32 1 50.16 124 LEU A CA 1
ATOM 866 C C . LEU A 1 124 ? 4.602 13.859 16.219 1 50.16 124 LEU A C 1
ATOM 868 O O . LEU A 1 124 ? 5.41 12.945 16.047 1 50.16 124 LEU A O 1
ATOM 872 N N . THR A 1 125 ? 3.723 13.945 17.188 1 48.53 125 THR A N 1
ATOM 873 C CA . THR A 1 125 ? 3.824 12.945 18.234 1 48.53 125 THR A CA 1
ATOM 874 C C . THR A 1 125 ? 2.559 12.094 18.297 1 48.53 125 THR A C 1
ATOM 876 O O . THR A 1 125 ? 2.438 11.211 19.156 1 48.53 125 THR A O 1
ATOM 879 N N . GLY A 1 126 ? 1.586 12.297 17.297 1 54.34 126 GLY A N 1
ATOM 880 C CA . GLY A 1 126 ? 0.437 11.445 17.547 1 54.34 126 GLY A CA 1
ATOM 881 C C . GLY A 1 126 ? -0.166 10.859 16.281 1 54.34 126 GLY A C 1
ATOM 882 O O . GLY A 1 126 ? 0.231 11.227 15.18 1 54.34 126 GLY A O 1
ATOM 883 N N . PRO A 1 127 ? -0.944 9.938 16.578 1 59.66 127 PRO A N 1
ATOM 884 C CA . PRO A 1 127 ? -1.596 9.266 15.445 1 59.66 127 PRO A CA 1
ATOM 885 C C . PRO A 1 127 ? -2.471 10.203 14.625 1 59.66 127 PRO A C 1
ATOM 887 O O . PRO A 1 127 ? -3.123 11.094 15.18 1 59.66 127 PRO A O 1
ATOM 890 N N . PHE A 1 128 ? -2.221 10.062 13.3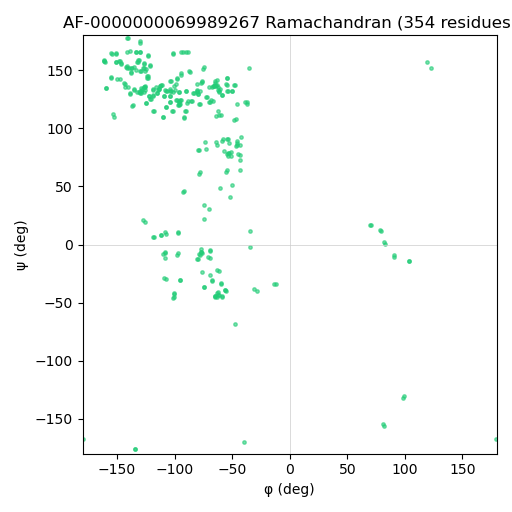36 1 72.19 128 PHE A N 1
ATOM 891 C CA . PHE A 1 128 ? -3.195 10.594 12.398 1 72.19 128 PHE A CA 1
ATOM 892 C C . PHE A 1 128 ? -4.508 9.828 12.484 1 72.19 128 PHE A C 1
ATOM 894 O O . PHE A 1 128 ? -4.508 8.609 12.641 1 72.19 128 PHE A O 1
ATOM 901 N N . ALA A 1 129 ? -5.625 10.609 12.758 1 81.81 129 ALA A N 1
ATOM 902 C CA . ALA A 1 129 ? -6.941 9.992 12.641 1 81.81 129 ALA A CA 1
ATOM 903 C C . ALA A 1 129 ? -7.852 10.812 11.727 1 81.81 129 ALA A C 1
ATOM 905 O O . ALA A 1 129 ? -7.84 12.047 11.773 1 81.81 129 ALA A O 1
ATOM 906 N N . ALA A 1 130 ? -8.531 10.227 10.883 1 88.81 130 ALA A N 1
ATOM 907 C CA . ALA A 1 130 ? -9.492 10.867 9.992 1 88.81 130 ALA A CA 1
ATOM 908 C C . ALA A 1 130 ? -10.711 9.977 9.773 1 88.81 130 ALA A C 1
ATOM 910 O O . ALA A 1 130 ? -10.586 8.766 9.602 1 88.81 130 ALA A O 1
ATOM 911 N N . ASN A 1 131 ? -11.859 10.602 9.836 1 92.69 131 ASN A N 1
ATOM 912 C CA . ASN A 1 131 ? -13.102 9.891 9.555 1 92.69 131 ASN A CA 1
ATOM 913 C C . ASN A 1 131 ? -13.648 10.242 8.172 1 92.69 131 ASN A C 1
ATOM 915 O O . ASN A 1 131 ? -13.609 11.406 7.758 1 92.69 131 ASN A O 1
ATOM 919 N N . PHE A 1 132 ? -14.148 9.273 7.539 1 94.81 132 PHE A N 1
ATOM 920 C CA . PHE A 1 132 ? -14.789 9.438 6.238 1 94.81 132 PHE A CA 1
ATOM 921 C C . PHE A 1 132 ? -16.203 8.859 6.254 1 94.81 132 PHE A C 1
ATOM 923 O O . PHE A 1 132 ? -16.422 7.762 6.773 1 94.81 132 PHE A O 1
ATOM 930 N N . LEU A 1 133 ? -17.094 9.578 5.707 1 96.56 133 LEU A N 1
ATOM 931 C CA . LEU A 1 133 ? -18.406 9.023 5.434 1 96.56 133 LEU A CA 1
ATOM 932 C C . LEU A 1 133 ? -18.422 8.289 4.098 1 96.56 133 LEU A C 1
ATOM 934 O O . LEU A 1 133 ? -18.109 8.867 3.059 1 96.56 133 LEU A O 1
ATOM 938 N N . ILE A 1 134 ? -18.797 7.02 4.066 1 97.88 134 ILE A N 1
ATOM 939 C CA . ILE A 1 134 ? -18.938 6.262 2.826 1 97.88 134 ILE A CA 1
ATOM 940 C C . ILE A 1 134 ? -20.25 6.629 2.135 1 97.88 134 ILE A C 1
ATOM 942 O O . ILE A 1 134 ? -21.328 6.371 2.666 1 97.88 134 ILE A O 1
ATOM 946 N N . ASN A 1 135 ? -20.141 7.125 0.909 1 98.38 135 ASN A N 1
ATOM 947 C CA . ASN A 1 135 ? -21.297 7.695 0.221 1 98.38 135 ASN A CA 1
ATOM 948 C C . ASN A 1 135 ? -21.969 6.668 -0.683 1 98.38 135 ASN A C 1
ATOM 950 O O . ASN A 1 135 ? -23.172 6.754 -0.937 1 98.38 135 ASN A O 1
ATOM 954 N N . SER A 1 136 ? -21.203 5.742 -1.207 1 98.44 136 SER A N 1
ATOM 955 C CA . SER A 1 136 ? -21.734 4.785 -2.166 1 98.44 136 SER A CA 1
ATOM 956 C C . SER A 1 136 ? -20.984 3.459 -2.1 1 98.44 136 SER A C 1
ATOM 958 O O . SER A 1 136 ? -19.891 3.385 -1.534 1 98.44 136 SER A O 1
ATOM 960 N N . GLY A 1 137 ? -21.625 2.408 -2.738 1 97.19 137 GLY A N 1
ATOM 961 C CA . GLY A 1 137 ? -21.031 1.081 -2.74 1 97.19 137 GLY A CA 1
ATOM 962 C C . GLY A 1 137 ? -21.281 0.312 -1.456 1 97.19 137 GLY A C 1
ATOM 963 O O . GLY A 1 137 ? -22.25 0.599 -0.734 1 97.19 137 GLY A O 1
ATOM 964 N N . HIS A 1 138 ? -20.359 -0.608 -1.21 1 96.38 138 HIS A N 1
ATOM 965 C CA . HIS A 1 138 ? -20.484 -1.384 0.019 1 96.38 138 HIS A CA 1
ATOM 966 C C . HIS A 1 138 ? -20.328 -0.497 1.249 1 96.38 138 HIS A C 1
ATOM 968 O O . HIS A 1 138 ? -19.5 0.423 1.254 1 96.38 138 HIS A O 1
ATOM 974 N N . ALA A 1 139 ? -21.172 -0.739 2.275 1 96.56 139 ALA A N 1
ATOM 975 C CA . ALA A 1 139 ? -21.125 -0.077 3.576 1 96.56 139 ALA A CA 1
ATOM 976 C C . ALA A 1 139 ? -21.547 1.385 3.465 1 96.56 139 ALA A C 1
ATOM 978 O O . ALA A 1 139 ? -21.141 2.221 4.27 1 96.56 139 ALA A O 1
ATOM 979 N N . ALA A 1 140 ? -22.203 1.717 2.338 1 97.69 140 ALA A N 1
ATOM 980 C CA . ALA A 1 140 ? -22.719 3.078 2.197 1 97.69 140 ALA A CA 1
ATOM 981 C C . ALA A 1 140 ? -23.469 3.514 3.453 1 97.69 140 ALA A C 1
ATOM 983 O O . ALA A 1 140 ? -24.234 2.738 4.023 1 97.69 140 ALA A O 1
ATOM 984 N N . GLY A 1 141 ? -23.203 4.742 3.832 1 97.5 141 GLY A N 1
ATOM 985 C CA . GLY A 1 141 ? -23.844 5.289 5.012 1 97.5 141 GLY A CA 1
ATOM 986 C C . GLY A 1 141 ? -23.062 5.062 6.289 1 97.5 141 GLY A C 1
ATOM 987 O O . GLY A 1 141 ? -23.359 5.656 7.324 1 97.5 141 GLY A O 1
ATOM 988 N N . LYS A 1 142 ? -22.031 4.266 6.246 1 97.19 142 LYS A N 1
ATOM 989 C CA . LYS A 1 142 ? -21.188 3.994 7.406 1 97.19 142 LYS A CA 1
ATOM 990 C C . LYS A 1 142 ? -19.984 4.918 7.434 1 97.19 142 LYS A C 1
ATOM 992 O O . LYS A 1 142 ? -19.688 5.602 6.449 1 97.19 142 LYS A O 1
ATOM 997 N N . THR A 1 143 ? -19.328 4.941 8.594 1 96.06 143 THR A N 1
ATOM 998 C CA . THR A 1 143 ? -18.125 5.746 8.789 1 96.06 143 THR A CA 1
ATOM 999 C C . THR A 1 143 ? -16.875 4.871 8.773 1 96.06 143 THR A C 1
ATOM 1001 O O . THR A 1 143 ? -16.828 3.828 9.43 1 96.06 143 THR A O 1
ATOM 1004 N N . MET A 1 144 ? -16 5.285 7.965 1 95.75 144 MET A N 1
ATOM 1005 C CA . MET A 1 144 ? -14.672 4.68 8 1 95.75 144 MET A CA 1
ATOM 1006 C C . MET A 1 144 ? -13.703 5.543 8.805 1 95.75 144 MET A C 1
ATOM 1008 O O . MET A 1 144 ? -13.492 6.715 8.477 1 95.75 144 MET A O 1
ATOM 1012 N N . ALA A 1 145 ? -13.078 4.973 9.797 1 93.31 145 ALA A N 1
ATOM 1013 C CA . ALA A 1 145 ? -12.031 5.621 10.586 1 93.31 145 ALA A CA 1
ATOM 1014 C C . ALA A 1 145 ? -10.648 5.109 10.195 1 93.31 145 ALA A C 1
ATOM 1016 O O . ALA A 1 145 ? -10.383 3.906 10.273 1 93.31 145 ALA A O 1
ATOM 1017 N N . ILE A 1 146 ? -9.812 6.02 9.805 1 92.25 146 ILE A N 1
ATOM 1018 C CA . ILE A 1 146 ? -8.445 5.676 9.438 1 92.25 146 ILE A CA 1
ATOM 1019 C C . ILE A 1 146 ? -7.465 6.289 10.438 1 92.25 146 ILE A C 1
ATOM 1021 O O . ILE A 1 146 ? -7.586 7.465 10.789 1 92.25 146 ILE A O 1
ATOM 1025 N N . SER A 1 147 ? -6.539 5.477 10.859 1 90 147 SER A N 1
ATOM 1026 C CA . SER A 1 147 ? -5.508 5.953 11.773 1 90 147 SER A CA 1
ATOM 1027 C C . SER A 1 147 ? -4.133 5.43 11.383 1 90 147 SER A C 1
ATOM 1029 O O . SER A 1 147 ? -4.02 4.375 10.75 1 90 147 SER A O 1
ATOM 1031 N N . GLY A 1 148 ? -3.098 6.223 11.742 1 86.81 148 GLY A N 1
ATOM 1032 C CA . GLY A 1 148 ? -1.719 5.84 11.484 1 86.81 148 GLY A CA 1
ATOM 1033 C C . GLY A 1 148 ? -0.719 6.598 12.336 1 86.81 148 GLY A C 1
ATOM 1034 O O . GLY A 1 148 ? -1.055 7.625 12.93 1 86.81 148 GLY A O 1
ATOM 1035 N N . LEU A 1 149 ? 0.465 6.051 12.5 1 76.88 149 LEU A N 1
ATOM 1036 C CA . LEU A 1 149 ? 1.562 6.73 13.188 1 76.88 149 LEU A CA 1
ATOM 1037 C C . LEU A 1 149 ? 2.514 7.371 12.18 1 76.88 149 LEU A C 1
ATOM 1039 O O . LEU A 1 149 ? 2.727 6.828 11.086 1 76.88 149 LEU A O 1
ATOM 1043 N N . PRO A 1 150 ? 2.996 8.508 12.57 1 74.12 150 PRO A N 1
ATOM 1044 C CA . PRO A 1 150 ? 3.977 9.109 11.664 1 74.12 150 PRO A CA 1
ATOM 1045 C C . PRO A 1 150 ? 5.148 8.18 11.359 1 74.12 150 PRO A C 1
ATOM 1047 O O . PRO A 1 150 ? 5.637 7.48 12.25 1 74.12 150 PRO A O 1
ATOM 1050 N N . PRO A 1 151 ? 5.504 8.195 10.078 1 76.81 151 PRO A N 1
ATOM 1051 C CA . PRO A 1 151 ? 6.613 7.305 9.719 1 76.81 151 PRO A CA 1
ATOM 1052 C C . PRO A 1 151 ? 7.969 7.844 10.172 1 76.81 151 PRO A C 1
ATOM 1054 O O . PRO A 1 151 ? 8.125 9.055 10.352 1 76.81 151 PRO A O 1
ATOM 1057 N N . ALA A 1 152 ? 8.859 6.965 10.43 1 80.31 152 ALA A N 1
ATOM 1058 C CA . ALA A 1 152 ? 10.25 7.34 10.656 1 80.31 152 ALA A CA 1
ATOM 1059 C C . ALA A 1 152 ? 10.969 7.621 9.344 1 80.31 152 ALA A C 1
ATOM 1061 O O . ALA A 1 152 ? 11.961 6.961 9.016 1 80.31 152 ALA A O 1
ATOM 1062 N N . SER A 1 153 ? 10.492 8.648 8.625 1 82.31 153 SER A N 1
ATOM 1063 C CA . SER A 1 153 ? 11.023 9.023 7.32 1 82.31 153 SER A CA 1
ATOM 1064 C C . SER A 1 153 ? 12.289 9.852 7.453 1 82.31 153 SER A C 1
ATOM 1066 O O . SER A 1 153 ? 12.32 10.828 8.211 1 82.31 153 SER A O 1
ATOM 1068 N N . ALA A 1 154 ? 13.281 9.531 6.727 1 81.31 154 ALA A N 1
ATOM 1069 C CA . ALA A 1 154 ? 14.516 10.32 6.711 1 81.31 154 ALA A CA 1
ATOM 1070 C C . ALA A 1 154 ? 14.25 11.727 6.188 1 81.31 154 ALA A C 1
ATOM 1072 O O . ALA A 1 154 ? 14.805 12.703 6.703 1 81.31 154 ALA A O 1
ATOM 1073 N N . ALA A 1 155 ? 13.469 11.781 5.203 1 82.94 155 ALA A N 1
ATOM 1074 C CA . ALA A 1 155 ? 13.133 13.086 4.645 1 82.94 155 ALA A CA 1
ATOM 1075 C C . ALA A 1 155 ? 12.422 13.961 5.676 1 82.94 155 ALA A C 1
ATOM 1077 O O . ALA A 1 155 ? 12.719 15.148 5.809 1 82.94 155 ALA A O 1
ATOM 1078 N N . LEU A 1 156 ? 11.516 13.367 6.371 1 85.62 156 LEU A N 1
ATOM 1079 C CA . LEU A 1 156 ? 10.781 14.109 7.391 1 85.62 156 LEU A CA 1
ATOM 1080 C C . LEU A 1 156 ? 11.719 14.555 8.516 1 85.62 156 LEU A C 1
ATOM 1082 O O . LEU A 1 156 ? 11.633 15.695 8.984 1 85.62 156 LEU A O 1
ATOM 1086 N N . ALA A 1 157 ? 12.531 13.68 8.922 1 85.81 157 ALA A N 1
ATOM 1087 C CA . ALA A 1 157 ? 13.5 14.008 9.961 1 85.81 157 ALA A CA 1
ATOM 1088 C C . ALA A 1 157 ? 14.398 15.164 9.523 1 85.81 157 ALA A C 1
ATOM 1090 O O . ALA A 1 157 ? 14.672 16.078 10.305 1 85.81 157 ALA A O 1
ATOM 1091 N N . SER A 1 158 ? 14.828 15.102 8.344 1 85.69 158 SER A N 1
ATOM 1092 C CA . SER A 1 158 ? 15.688 16.172 7.824 1 85.69 158 SER A CA 1
ATOM 1093 C C . SER A 1 158 ? 14.938 17.484 7.754 1 85.69 158 SER A C 1
ATOM 1095 O O . SER A 1 158 ? 15.508 18.547 8.031 1 85.69 158 SER A O 1
ATOM 1097 N N . CYS A 1 159 ? 13.828 17.438 7.297 1 86.75 159 CYS A N 1
ATOM 1098 C CA . CYS A 1 159 ? 12.984 18.625 7.23 1 86.75 159 CYS A CA 1
ATOM 1099 C C . CYS A 1 159 ? 12.82 19.25 8.609 1 86.75 159 CYS A C 1
ATOM 1101 O O . CYS A 1 159 ? 12.867 20.469 8.75 1 86.75 159 CYS A O 1
ATOM 1103 N N . LEU A 1 160 ? 12.688 18.406 9.602 1 84.44 160 LEU A N 1
ATOM 1104 C CA . LEU A 1 160 ? 12.461 18.875 10.969 1 84.44 160 LEU A CA 1
ATOM 1105 C C . LEU A 1 160 ? 13.742 19.453 11.562 1 84.44 160 LEU A C 1
ATOM 1107 O O . LEU A 1 160 ? 13.695 20.438 12.312 1 84.44 160 LEU A O 1
ATOM 1111 N N . LEU A 1 161 ? 14.898 18.828 11.219 1 85.56 161 LEU A N 1
ATOM 1112 C CA . LEU A 1 161 ? 16.125 19.156 11.93 1 85.56 161 LEU A CA 1
ATOM 1113 C C . LEU A 1 161 ? 16.984 20.109 11.125 1 85.56 161 LEU A C 1
ATOM 1115 O O . LEU A 1 161 ? 17.703 20.938 11.695 1 85.56 161 LEU A O 1
ATOM 1119 N N . PHE A 1 162 ? 17.188 19.906 9.828 1 78.44 162 PHE A N 1
ATOM 1120 C CA . PHE A 1 162 ? 18.25 20.562 9.07 1 78.44 162 PHE A CA 1
ATOM 1121 C C . PHE A 1 162 ? 17.672 21.609 8.133 1 78.44 162 PHE A C 1
ATOM 1123 O O . PHE A 1 162 ? 18.422 22.281 7.414 1 78.44 162 PHE A O 1
ATOM 1130 N N . GLY A 1 163 ? 16.609 21.938 8.188 1 68.19 163 GLY A N 1
ATOM 1131 C CA . GLY A 1 163 ? 16.047 23.047 7.426 1 68.19 163 GLY A CA 1
ATOM 1132 C C . GLY A 1 163 ? 15.312 22.594 6.18 1 68.19 163 GLY A C 1
ATOM 1133 O O . GLY A 1 163 ? 14.641 21.562 6.18 1 68.19 163 GLY A O 1
ATOM 1134 N N . PRO A 1 164 ? 15.797 23.469 4.988 1 70.31 164 PRO A N 1
ATOM 1135 C CA . PRO A 1 164 ? 14.773 23.359 3.945 1 70.31 164 PRO A CA 1
ATOM 1136 C C . PRO A 1 164 ? 14.883 22.078 3.137 1 70.31 164 PRO A C 1
ATOM 1138 O O . PRO A 1 164 ? 15.836 21.906 2.373 1 70.31 164 PRO A O 1
ATOM 1141 N N . VAL A 1 165 ? 14.406 21.047 3.582 1 81.56 165 VAL A N 1
ATOM 1142 C CA . VAL A 1 165 ? 14.18 19.828 2.809 1 81.56 165 VAL A CA 1
ATOM 1143 C C . VAL A 1 165 ? 12.688 19.688 2.49 1 81.56 165 VAL A C 1
ATOM 1145 O O . VAL A 1 165 ? 11.836 19.969 3.342 1 81.56 165 VAL A O 1
ATOM 1148 N N . THR A 1 166 ? 12.477 19.375 1.206 1 89.38 166 THR A N 1
ATOM 1149 C CA . THR A 1 166 ? 11.094 19.188 0.776 1 89.38 166 THR A CA 1
ATOM 1150 C C . THR A 1 166 ? 10.711 17.719 0.813 1 89.38 166 THR A C 1
ATOM 1152 O O . THR A 1 166 ? 11.391 16.875 0.214 1 89.38 166 THR A O 1
ATOM 1155 N N . VAL A 1 167 ? 9.703 17.453 1.601 1 90.19 167 VAL A N 1
ATOM 1156 C CA . VAL A 1 167 ? 9.188 16.094 1.685 1 90.19 167 VAL A CA 1
ATOM 1157 C C . VAL A 1 167 ? 8.078 15.898 0.654 1 90.19 167 VAL A C 1
ATOM 1159 O O . VAL A 1 167 ? 6.98 16.453 0.797 1 90.19 167 VAL A O 1
ATOM 1162 N N . ARG A 1 168 ? 8.32 15.023 -0.31 1 92.56 168 ARG A N 1
ATOM 1163 C CA . ARG A 1 168 ? 7.375 14.906 -1.419 1 92.56 168 ARG A CA 1
ATOM 1164 C C . ARG A 1 168 ? 6.617 13.586 -1.35 1 92.56 168 ARG A C 1
ATOM 1166 O O . ARG A 1 168 ? 5.684 13.359 -2.121 1 92.56 168 ARG A O 1
ATOM 1173 N N . HIS A 1 169 ? 7 12.742 -0.48 1 93.44 169 HIS A N 1
ATOM 1174 C CA . HIS A 1 169 ? 6.332 11.461 -0.31 1 93.44 169 HIS A CA 1
ATOM 1175 C C . HIS A 1 169 ? 6.426 10.977 1.133 1 93.44 169 HIS A C 1
ATOM 1177 O O . HIS A 1 169 ? 7.457 11.156 1.786 1 93.44 169 HIS A O 1
ATOM 1183 N N . LEU A 1 170 ? 5.387 10.398 1.569 1 91.62 170 LEU A N 1
ATOM 1184 C CA . LEU A 1 170 ? 5.363 9.734 2.867 1 91.62 170 LEU A CA 1
ATOM 1185 C C . LEU A 1 170 ? 4.605 8.414 2.789 1 91.62 170 LEU A C 1
ATOM 1187 O O . LEU A 1 170 ? 3.518 8.352 2.213 1 91.62 170 LEU A O 1
ATOM 1191 N N . GLY A 1 171 ? 5.191 7.352 3.289 1 93.88 171 GLY A N 1
ATOM 1192 C CA . GLY A 1 171 ? 4.551 6.062 3.49 1 93.88 171 GLY A CA 1
ATOM 1193 C C . GLY A 1 171 ? 4.316 5.734 4.953 1 93.88 171 GLY A C 1
ATOM 1194 O O . GLY A 1 171 ? 5.258 5.727 5.75 1 93.88 171 GLY A O 1
ATOM 1195 N N . ILE A 1 172 ? 3.068 5.379 5.293 1 91.31 172 ILE A N 1
ATOM 1196 C CA . ILE A 1 172 ? 2.709 5.195 6.695 1 91.31 172 ILE A CA 1
ATOM 1197 C C . ILE A 1 172 ? 1.892 3.916 6.855 1 91.31 172 ILE A C 1
ATOM 1199 O O . ILE A 1 172 ? 0.961 3.666 6.086 1 91.31 172 ILE A O 1
ATOM 1203 N N . PRO A 1 173 ? 2.312 3.127 7.879 1 92.75 173 PRO A N 1
ATOM 1204 C CA . PRO A 1 173 ? 1.365 2.066 8.234 1 92.75 173 PRO A CA 1
ATOM 1205 C C . PRO A 1 173 ? 0.048 2.613 8.781 1 92.75 173 PRO A C 1
ATOM 1207 O O . PRO A 1 173 ? 0.05 3.541 9.594 1 92.75 173 PRO A O 1
ATOM 1210 N N . VAL A 1 174 ? -1.032 1.997 8.305 1 93.62 174 VAL A N 1
ATOM 1211 C CA . VAL A 1 174 ? -2.322 2.498 8.766 1 93.62 174 VAL A CA 1
ATOM 1212 C C . VAL A 1 174 ? -3.203 1.331 9.203 1 93.62 174 VAL A C 1
ATOM 1214 O O . VAL A 1 174 ? -2.971 0.187 8.805 1 93.62 174 VAL A O 1
ATOM 1217 N N . SER A 1 175 ? -4.129 1.657 10.031 1 94.31 175 SER A N 1
ATOM 1218 C CA . SER A 1 175 ? -5.281 0.83 10.367 1 94.31 175 SER A CA 1
ATOM 1219 C C . SER A 1 175 ? -6.59 1.569 10.094 1 94.31 175 SER A C 1
ATOM 1221 O O . SER A 1 175 ? -6.652 2.793 10.227 1 94.31 175 SER A O 1
ATOM 1223 N N . PHE A 1 176 ? -7.578 0.781 9.656 1 94.44 176 PHE A N 1
ATOM 1224 C CA . PHE A 1 176 ? -8.867 1.442 9.508 1 94.44 176 PHE A CA 1
ATOM 1225 C C . PHE A 1 176 ? -10.008 0.48 9.82 1 94.44 176 PHE A C 1
ATOM 1227 O O . PHE A 1 176 ? -9.836 -0.738 9.75 1 94.44 176 PHE A O 1
ATOM 1234 N N . SER A 1 177 ? -11.117 1.057 10.203 1 96.25 177 SER A N 1
ATOM 1235 C CA . SER A 1 177 ? -12.328 0.324 10.555 1 96.25 177 SER A CA 1
ATOM 1236 C C . SER A 1 177 ? -13.57 1.003 9.992 1 96.25 177 SER A C 1
ATOM 1238 O O . SER A 1 177 ? -13.578 2.215 9.766 1 96.25 177 SER A O 1
ATOM 1240 N N . VAL A 1 178 ? -14.492 0.23 9.68 1 96.5 178 VAL A N 1
ATOM 1241 C CA . VAL A 1 178 ? -15.812 0.738 9.312 1 96.5 178 VAL A CA 1
ATOM 1242 C C . VAL A 1 178 ? -16.797 0.465 10.438 1 96.5 178 VAL A C 1
ATOM 1244 O O . VAL A 1 178 ? -16.875 -0.655 10.953 1 96.5 178 VAL A O 1
ATOM 1247 N N . ILE A 1 179 ? -17.547 1.51 10.781 1 94.69 179 ILE A N 1
ATOM 1248 C CA . ILE A 1 179 ? -18.453 1.437 11.914 1 94.69 179 ILE A CA 1
ATOM 1249 C C . ILE A 1 179 ? -19.828 1.953 11.5 1 94.69 179 ILE A C 1
ATOM 1251 O O . ILE A 1 179 ? -19.938 2.787 10.602 1 94.69 179 ILE A O 1
ATOM 1255 N N . MET B 1 1 ? -12.023 -24.344 46.312 1 29.61 1 MET B N 1
ATOM 1256 C CA . MET B 1 1 ? -10.891 -23.438 46.125 1 29.61 1 MET B CA 1
ATOM 1257 C C . MET B 1 1 ? -10.234 -23.625 44.781 1 29.61 1 MET B C 1
ATOM 1259 O O . MET B 1 1 ? -9.461 -24.562 44.562 1 29.61 1 MET B O 1
ATOM 1263 N N . SER B 1 2 ? -10.984 -23.359 43.562 1 32.75 2 SER B N 1
ATOM 1264 C CA . SER B 1 2 ? -10.758 -23.609 42.156 1 32.75 2 SER B CA 1
ATOM 1265 C C . SER B 1 2 ? -9.695 -22.672 41.594 1 32.75 2 SER B C 1
ATOM 1267 O O . SER B 1 2 ? -9.828 -21.453 41.688 1 32.75 2 SER B O 1
ATOM 1269 N N . ASN B 1 3 ? -8.398 -23.078 41.688 1 35.03 3 ASN B N 1
ATOM 1270 C CA . ASN B 1 3 ? -7.195 -22.438 41.156 1 35.03 3 ASN B CA 1
ATOM 1271 C C . ASN B 1 3 ? -7.305 -22.188 39.656 1 35.03 3 ASN B C 1
ATOM 1273 O O . ASN B 1 3 ? -7.406 -23.141 38.875 1 35.03 3 ASN B O 1
ATOM 1277 N N . SER B 1 4 ? -8.062 -21.109 39.281 1 29.98 4 SER B N 1
ATOM 1278 C CA . SER B 1 4 ? -8.242 -20.641 37.906 1 29.98 4 SER B CA 1
ATOM 1279 C C . SER B 1 4 ? -6.906 -20.297 37.281 1 29.98 4 SER B C 1
ATOM 1281 O O . SER B 1 4 ? -6.156 -19.469 37.781 1 29.98 4 SER B O 1
ATOM 1283 N N . ILE B 1 5 ? -6.262 -21.312 36.656 1 29.91 5 ILE B N 1
ATOM 1284 C CA . ILE B 1 5 ? -5.039 -21.234 35.875 1 29.91 5 ILE B CA 1
ATOM 1285 C C . ILE B 1 5 ? -5.23 -20.234 34.719 1 29.91 5 ILE B C 1
ATOM 1287 O O . ILE B 1 5 ? -6.086 -20.438 33.844 1 29.91 5 ILE B O 1
ATOM 1291 N N . ILE B 1 6 ? -5.117 -18.953 34.938 1 28.89 6 ILE B N 1
ATOM 1292 C CA . ILE B 1 6 ? -5.082 -17.891 33.938 1 28.89 6 ILE B CA 1
ATOM 1293 C C . ILE B 1 6 ? -4 -18.203 32.906 1 28.89 6 ILE B C 1
ATOM 1295 O O . ILE B 1 6 ? -2.809 -18.188 33.219 1 28.89 6 ILE B O 1
ATOM 1299 N N . LYS B 1 7 ? -4.285 -19.156 31.906 1 26.2 7 LYS B N 1
ATOM 1300 C CA . LYS B 1 7 ? -3.389 -19.406 30.781 1 26.2 7 LYS B CA 1
ATOM 1301 C C . LYS B 1 7 ? -3.074 -18.094 30.047 1 26.2 7 LYS B C 1
ATOM 1303 O O . LYS B 1 7 ? -3.977 -17.438 29.531 1 26.2 7 LYS B O 1
ATOM 1308 N N . LYS B 1 8 ? -1.97 -17.406 30.484 1 29.48 8 LYS B N 1
ATOM 1309 C CA . LYS B 1 8 ? -1.349 -16.281 29.812 1 29.48 8 LYS B CA 1
ATOM 1310 C C . LYS B 1 8 ? -1.173 -16.547 28.328 1 29.48 8 LYS B C 1
ATOM 1312 O O . LYS B 1 8 ? -0.471 -17.484 27.938 1 29.48 8 LYS B O 1
ATOM 1317 N N . VAL B 1 9 ? -2.236 -16.281 27.484 1 28.17 9 VAL B N 1
ATOM 1318 C CA . VAL B 1 9 ? -2.162 -16.281 26.016 1 28.17 9 VAL B CA 1
ATOM 1319 C C . VAL B 1 9 ? -1.058 -15.328 25.562 1 28.17 9 VAL B C 1
ATOM 1321 O O . VAL B 1 9 ? -1.189 -14.109 25.672 1 28.17 9 VAL B O 1
ATOM 1324 N N . VAL B 1 10 ? 0.214 -15.602 25.938 1 30.58 10 VAL B N 1
ATOM 1325 C CA . VAL B 1 10 ? 1.324 -14.875 25.328 1 30.58 10 VAL B CA 1
ATOM 1326 C C . VAL B 1 10 ? 1.204 -14.93 23.812 1 30.58 10 VAL B C 1
ATOM 1328 O O . VAL B 1 10 ? 1.288 -16.016 23.219 1 30.58 10 VAL B O 1
ATOM 1331 N N . GLY B 1 11 ? 0.29 -14.148 23.219 1 30.41 11 GLY B N 1
ATOM 1332 C CA . GLY B 1 11 ? 0.191 -14.023 21.781 1 30.41 11 GLY B CA 1
ATOM 1333 C C . GLY B 1 11 ? 1.533 -13.812 21.109 1 30.41 11 GLY B C 1
ATOM 1334 O O . GLY B 1 11 ? 2.357 -13.031 21.594 1 30.41 11 GLY B O 1
ATOM 1335 N N . PRO B 1 12 ? 2.061 -14.883 20.375 1 30.47 12 PRO B N 1
ATOM 1336 C CA . PRO B 1 12 ? 3.32 -14.805 19.625 1 30.47 12 PRO B CA 1
ATOM 1337 C C . PRO B 1 12 ? 3.436 -13.539 18.781 1 30.47 12 PRO B C 1
ATOM 1339 O O . PRO B 1 12 ? 2.537 -13.234 18 1 30.47 12 PRO B O 1
ATOM 1342 N N . VAL B 1 13 ? 3.891 -12.445 19.297 1 31.97 13 VAL B N 1
ATOM 1343 C CA . VAL B 1 13 ? 4.457 -11.398 18.453 1 31.97 13 VAL B CA 1
ATOM 1344 C C . VAL B 1 13 ? 5.359 -12.016 17.391 1 31.97 13 VAL B C 1
ATOM 1346 O O . VAL B 1 13 ? 6.449 -12.5 17.703 1 31.97 13 VAL B O 1
ATOM 1349 N N . PHE B 1 14 ? 4.812 -12.867 16.422 1 31.66 14 PHE B N 1
ATOM 1350 C CA . PHE B 1 14 ? 5.574 -13.414 15.305 1 31.66 14 PHE B CA 1
ATOM 1351 C C . PHE B 1 14 ? 6.48 -12.352 14.703 1 31.66 14 PHE B C 1
ATOM 1353 O O . PHE B 1 14 ? 6.004 -11.32 14.219 1 31.66 14 PHE B O 1
ATOM 1360 N N . LEU B 1 15 ? 7.695 -12.258 15.133 1 32.03 15 LEU B N 1
ATOM 1361 C CA . LEU B 1 15 ? 8.875 -11.57 14.617 1 32.03 15 LEU B CA 1
ATOM 1362 C C . LEU B 1 15 ? 9.023 -11.797 13.117 1 32.03 15 LEU B C 1
ATOM 1364 O O . LEU B 1 15 ? 9.312 -12.914 12.672 1 32.03 15 LEU B O 1
ATOM 1368 N N . LEU B 1 16 ? 8.25 -11.102 12.281 1 37.25 16 LEU B N 1
ATOM 1369 C CA . LEU B 1 16 ? 8.578 -10.953 10.867 1 37.25 16 LEU B CA 1
ATOM 1370 C C . LEU B 1 16 ? 10.086 -10.875 10.664 1 37.25 16 LEU B C 1
ATOM 1372 O O . LEU B 1 16 ? 10.555 -10.602 9.555 1 37.25 16 LEU B O 1
ATOM 1376 N N . LEU B 1 17 ? 10.859 -10.914 11.781 1 36.47 17 LEU B N 1
ATOM 1377 C CA . LEU B 1 17 ? 12.305 -10.867 11.641 1 36.47 17 LEU B CA 1
ATOM 1378 C C . LEU B 1 17 ? 12.805 -11.977 10.727 1 36.47 17 LEU B C 1
ATOM 1380 O O . LEU B 1 17 ? 13.953 -11.961 10.289 1 36.47 17 LEU B O 1
ATOM 1384 N N . GLY B 1 18 ? 12.18 -13.133 10.906 1 35.91 18 GLY B N 1
ATOM 1385 C CA . GLY B 1 18 ? 12.891 -14.312 10.453 1 35.91 18 GLY B CA 1
ATOM 1386 C C . GLY B 1 18 ? 13 -14.398 8.938 1 35.91 18 GLY B C 1
ATOM 1387 O O . GLY B 1 18 ? 13.57 -15.359 8.406 1 35.91 18 GLY B O 1
ATOM 1388 N N . LEU B 1 19 ? 12.047 -13.773 8.266 1 37.78 19 LEU B N 1
ATOM 1389 C CA . LEU B 1 19 ? 12.141 -14.156 6.863 1 37.78 19 LEU B CA 1
ATOM 1390 C C . LEU B 1 19 ? 13.32 -13.469 6.191 1 37.78 19 LEU B C 1
ATOM 1392 O O . LEU B 1 19 ? 13.133 -12.641 5.297 1 37.78 19 LEU B O 1
ATOM 1396 N N . LEU B 1 20 ? 14.297 -13.039 6.93 1 39.16 20 LEU B N 1
ATOM 1397 C CA . LEU B 1 20 ? 15.516 -12.656 6.227 1 39.16 20 LEU B CA 1
ATOM 1398 C C . LEU B 1 20 ? 15.977 -13.773 5.289 1 39.16 20 LEU B C 1
ATOM 1400 O O . LEU B 1 20 ? 16.75 -14.641 5.691 1 39.16 20 LEU B O 1
ATOM 1404 N N . PHE B 1 21 ? 15.156 -14.43 4.59 1 40.22 21 PHE B N 1
ATOM 1405 C CA . PHE B 1 21 ? 15.641 -15.438 3.658 1 40.22 21 PHE B CA 1
ATOM 1406 C C . PHE B 1 21 ? 16.906 -14.961 2.953 1 40.22 21 PHE B C 1
ATOM 1408 O O . PHE B 1 21 ? 17.203 -13.766 2.939 1 40.22 21 PHE B O 1
ATOM 1415 N N . ALA B 1 22 ? 17.344 -15.875 1.773 1 42.5 22 ALA B N 1
ATOM 1416 C CA . ALA B 1 22 ? 18.625 -16.281 1.174 1 42.5 22 ALA B CA 1
ATOM 1417 C C . ALA B 1 22 ? 19.219 -15.141 0.353 1 42.5 22 ALA B C 1
ATOM 1419 O O . ALA B 1 22 ? 18.984 -15.055 -0.855 1 42.5 22 ALA B O 1
ATOM 1420 N N . LEU B 1 23 ? 19.016 -13.891 0.768 1 48 23 LEU B N 1
ATOM 1421 C CA . LEU B 1 23 ? 19.953 -13.055 0.019 1 48 23 LEU B CA 1
ATOM 1422 C C . LEU B 1 23 ? 21.344 -13.68 0.009 1 48 23 LEU B C 1
ATOM 1424 O O . LEU B 1 23 ? 21.781 -14.25 1.012 1 48 23 LEU B O 1
ATOM 1428 N N . PRO B 1 24 ? 21.828 -13.938 -1.076 1 47.94 24 PRO B N 1
ATOM 1429 C CA . PRO B 1 24 ? 23.234 -14.352 -0.981 1 47.94 24 PRO B CA 1
ATOM 1430 C C . PRO B 1 24 ? 24.016 -13.547 0.051 1 47.94 24 PRO B C 1
ATOM 1432 O O . PRO B 1 24 ? 23.75 -12.352 0.243 1 47.94 24 PRO B O 1
ATOM 1435 N N . ALA B 1 25 ? 24.625 -14.203 1.049 1 49.25 25 ALA B N 1
ATOM 1436 C CA . ALA B 1 25 ? 25.453 -13.742 2.154 1 49.25 25 ALA B CA 1
ATOM 1437 C C . ALA B 1 25 ? 26.234 -12.492 1.766 1 49.25 25 ALA B C 1
ATOM 1439 O O . ALA B 1 25 ? 26.438 -11.594 2.586 1 49.25 25 ALA B O 1
ATOM 1440 N N . SER B 1 26 ? 26.734 -12.43 0.505 1 56.38 26 SER B N 1
ATOM 1441 C CA . SER B 1 26 ? 27.812 -11.484 0.23 1 56.38 26 SER B CA 1
ATOM 1442 C C . SER B 1 26 ? 27.281 -10.195 -0.371 1 56.38 26 SER B C 1
ATOM 1444 O O . SER B 1 26 ? 28.031 -9.227 -0.538 1 56.38 26 SER B O 1
ATOM 1446 N N . ALA B 1 27 ? 25.969 -10.094 -0.733 1 70.38 27 ALA B N 1
ATOM 1447 C CA . ALA B 1 27 ? 25.625 -8.898 -1.497 1 70.38 27 ALA B CA 1
ATOM 1448 C C . ALA B 1 27 ? 25.25 -7.742 -0.57 1 70.38 27 ALA B C 1
ATOM 1450 O O . ALA B 1 27 ? 24.578 -7.938 0.436 1 70.38 27 ALA B O 1
ATOM 1451 N N . THR B 1 28 ? 25.969 -6.641 -0.726 1 88 28 THR B N 1
ATOM 1452 C CA . THR B 1 28 ? 25.75 -5.434 0.064 1 88 28 THR B CA 1
ATOM 1453 C C . THR B 1 28 ? 24.344 -4.891 -0.161 1 88 28 THR B C 1
ATOM 1455 O O . THR B 1 28 ? 23.953 -4.605 -1.296 1 88 28 THR B O 1
ATOM 1458 N N . VAL B 1 29 ? 23.562 -4.969 0.801 1 93 29 VAL B N 1
ATOM 1459 C CA . VAL B 1 29 ? 22.219 -4.379 0.762 1 93 29 VAL B CA 1
ATOM 1460 C C . VAL B 1 29 ? 22.328 -2.855 0.77 1 93 29 VAL B C 1
ATOM 1462 O O . VAL B 1 29 ? 22.906 -2.271 1.69 1 93 29 VAL B O 1
ATOM 1465 N N . ILE B 1 30 ? 21.766 -2.205 -0.229 1 95.81 30 ILE B N 1
ATOM 1466 C CA . ILE B 1 30 ? 21.891 -0.752 -0.312 1 95.81 30 ILE B CA 1
ATOM 1467 C C . ILE B 1 30 ? 20.547 -0.11 0.012 1 95.81 30 ILE B C 1
ATOM 1469 O O . ILE B 1 30 ? 20.422 1.116 0.079 1 95.81 30 ILE B O 1
ATOM 1473 N N . LEU B 1 31 ? 19.547 -0.922 0.144 1 95.94 31 LEU B N 1
ATOM 1474 C CA . LEU B 1 31 ? 18.203 -0.477 0.475 1 95.94 31 LEU B CA 1
ATOM 1475 C C . LEU B 1 31 ? 17.375 -1.625 1.044 1 95.94 31 LEU B C 1
ATOM 1477 O O . LEU B 1 31 ? 17.422 -2.742 0.524 1 95.94 31 LEU B O 1
ATOM 1481 N N . SER B 1 32 ? 16.609 -1.41 2.164 1 96.44 32 SER B N 1
ATOM 1482 C CA . SER B 1 32 ? 15.68 -2.367 2.752 1 96.44 32 SER B CA 1
ATOM 1483 C C . SER B 1 32 ? 14.367 -1.694 3.152 1 96.44 32 SER B C 1
ATOM 1485 O O . SER B 1 32 ? 14.367 -0.765 3.963 1 96.44 32 SER B O 1
ATOM 1487 N N . CYS B 1 33 ? 13.312 -2.146 2.584 1 96.75 33 CYS B N 1
ATOM 1488 C CA . CYS B 1 33 ? 12.016 -1.516 2.785 1 96.75 33 CYS B CA 1
ATOM 1489 C C . CYS B 1 33 ? 10.953 -2.553 3.127 1 96.75 33 CYS B C 1
ATOM 1491 O O . CYS B 1 33 ? 11.141 -3.746 2.889 1 96.75 33 CYS B O 1
ATOM 1493 N N . THR B 1 34 ? 9.867 -2.143 3.748 1 96 34 THR B N 1
ATOM 1494 C CA . THR B 1 34 ? 8.648 -2.916 3.947 1 96 34 THR B CA 1
ATOM 1495 C C . THR B 1 34 ? 7.445 -2.186 3.359 1 96 34 THR B C 1
ATOM 1497 O O . THR B 1 34 ? 7.523 -0.994 3.053 1 96 34 THR B O 1
ATOM 1500 N N . GLY B 1 35 ? 6.398 -2.932 3.178 1 96.38 35 GLY B N 1
ATOM 1501 C CA . GLY B 1 35 ? 5.156 -2.381 2.666 1 96.38 35 GLY B CA 1
ATOM 1502 C C . GLY B 1 35 ? 4.059 -3.418 2.516 1 96.38 35 GLY B C 1
ATOM 1503 O O . GLY B 1 35 ? 4.133 -4.496 3.113 1 96.38 35 GLY B O 1
ATOM 1504 N N . THR B 1 36 ? 3.059 -3.01 1.842 1 96.44 36 THR B N 1
ATOM 1505 C CA . THR B 1 36 ? 1.954 -3.902 1.509 1 96.44 36 THR B CA 1
ATOM 1506 C C . THR B 1 36 ? 1.757 -3.979 -0.002 1 96.44 36 THR B C 1
ATOM 1508 O O . THR B 1 36 ? 1.727 -2.951 -0.682 1 96.44 36 THR B O 1
ATOM 1511 N N . LEU B 1 37 ? 1.729 -5.16 -0.492 1 95.25 37 LEU B N 1
ATOM 1512 C CA . LEU B 1 37 ? 1.408 -5.426 -1.89 1 95.25 37 LEU B CA 1
ATOM 1513 C C . LEU B 1 37 ? -0.065 -5.785 -2.051 1 95.25 37 LEU B C 1
ATOM 1515 O O . LEU B 1 37 ? -0.568 -6.68 -1.369 1 95.25 37 LEU B O 1
ATOM 1519 N N . ASP B 1 38 ? -0.753 -5.055 -2.873 1 95.25 38 ASP B N 1
ATOM 1520 C CA . ASP B 1 38 ? -2.1 -5.469 -3.248 1 95.25 38 ASP B CA 1
ATOM 1521 C C . ASP B 1 38 ? -2.182 -5.785 -4.742 1 95.25 38 ASP B C 1
ATOM 1523 O O . ASP B 1 38 ? -1.594 -5.078 -5.562 1 95.25 38 ASP B O 1
ATOM 1527 N N . GLY B 1 39 ? -2.824 -6.883 -5.062 1 93.88 39 GLY B N 1
ATOM 1528 C CA . GLY B 1 39 ? -2.883 -7.348 -6.438 1 93.88 39 GLY B CA 1
ATOM 1529 C C . GLY B 1 39 ? -4.281 -7.734 -6.879 1 93.88 39 GLY B C 1
ATOM 1530 O O . GLY B 1 39 ? -4.992 -8.445 -6.16 1 93.88 39 GLY B O 1
ATOM 1531 N N . ALA B 1 40 ? -4.621 -7.199 -8.023 1 95.44 40 ALA B N 1
ATOM 1532 C CA . ALA B 1 40 ? -5.824 -7.645 -8.719 1 95.44 40 ALA B CA 1
ATOM 1533 C C . ALA B 1 40 ? -5.516 -8.797 -9.672 1 95.44 40 ALA B C 1
ATOM 1535 O O . ALA B 1 40 ? -4.562 -8.727 -10.453 1 95.44 40 ALA B O 1
ATOM 1536 N N . ILE B 1 41 ? -6.324 -9.797 -9.57 1 93.88 41 ILE B N 1
ATOM 1537 C CA . ILE B 1 41 ? -6.066 -11.016 -10.336 1 93.88 41 ILE B CA 1
ATOM 1538 C C . ILE B 1 41 ? -7.223 -11.273 -11.297 1 93.88 41 ILE B C 1
ATOM 1540 O O . ILE B 1 41 ? -8.375 -11.398 -10.875 1 93.88 41 ILE B O 1
ATOM 1544 N N . ASP B 1 42 ? -6.875 -11.445 -12.484 1 94.56 42 ASP B N 1
ATOM 1545 C CA . ASP B 1 42 ? -7.891 -11.672 -13.508 1 94.56 42 ASP B CA 1
ATOM 1546 C C . ASP B 1 42 ? -7.598 -12.945 -14.297 1 94.56 42 ASP B C 1
ATOM 1548 O O . ASP B 1 42 ? -6.508 -13.102 -14.852 1 94.56 42 ASP B O 1
ATOM 1552 N N . PRO B 1 43 ? -8.5 -13.875 -14.523 1 93.19 43 PRO B N 1
ATOM 1553 C CA . PRO B 1 43 ? -9.898 -13.859 -14.086 1 93.19 43 PRO B CA 1
ATOM 1554 C C . PRO B 1 43 ? -10.047 -14.195 -12.602 1 93.19 43 PRO B C 1
ATOM 1556 O O . PRO B 1 43 ? -11.156 -14.141 -12.062 1 93.19 43 PRO B O 1
ATOM 1559 N N . GLY B 1 44 ? -9.016 -14.539 -11.836 1 92.44 44 GLY B N 1
ATOM 1560 C CA . GLY B 1 44 ? -9.023 -14.906 -10.422 1 92.44 44 GLY B CA 1
ATOM 1561 C C . GLY B 1 44 ? -8.523 -16.312 -10.172 1 92.44 44 GLY B C 1
ATOM 1562 O O . GLY B 1 44 ? -8.547 -17.156 -11.07 1 92.44 44 GLY B O 1
ATOM 1563 N N . LEU B 1 45 ? -8.086 -16.5 -9 1 89.88 45 LEU B N 1
ATOM 1564 C CA . LEU B 1 45 ? -7.594 -17.828 -8.617 1 89.88 45 LEU B CA 1
ATOM 1565 C C . LEU B 1 45 ? -8.75 -18.75 -8.266 1 89.88 45 LEU B C 1
ATOM 1567 O O . LEU B 1 45 ? -9.703 -18.344 -7.605 1 89.88 45 LEU B O 1
ATOM 1571 N N . THR B 1 46 ? -8.672 -19.938 -8.703 1 91.81 46 THR B N 1
ATOM 1572 C CA . THR B 1 46 ? -9.547 -21.047 -8.375 1 91.81 46 THR B CA 1
ATOM 1573 C C . THR B 1 46 ? -8.734 -22.281 -7.961 1 91.81 46 THR B C 1
ATOM 1575 O O . THR B 1 46 ? -7.504 -22.266 -8.016 1 91.81 46 THR B O 1
ATOM 1578 N N . PRO B 1 47 ? -9.477 -23.312 -7.5 1 90.44 47 PRO B N 1
ATOM 1579 C CA . PRO B 1 47 ? -8.727 -24.516 -7.152 1 90.44 47 PRO B CA 1
ATOM 1580 C C . PRO B 1 47 ? -7.988 -25.109 -8.352 1 90.44 47 PRO B C 1
ATOM 1582 O O . PRO B 1 47 ? -7.016 -25.859 -8.172 1 90.44 47 PRO B O 1
ATOM 1585 N N . VAL B 1 48 ? -8.453 -24.797 -9.555 1 89.94 48 VAL B N 1
ATOM 1586 C CA . VAL B 1 48 ? -7.84 -25.312 -10.773 1 89.94 48 VAL B CA 1
ATOM 1587 C C . VAL B 1 48 ? -6.832 -24.297 -11.312 1 89.94 48 VAL B C 1
ATOM 1589 O O . VAL B 1 48 ? -7.172 -23.141 -11.539 1 89.94 48 VAL B O 1
ATOM 1592 N N . ALA B 1 49 ? -5.672 -24.75 -11.477 1 90.5 49 ALA B N 1
ATOM 1593 C CA . ALA B 1 49 ? -4.605 -23.875 -11.961 1 90.5 49 ALA B CA 1
ATOM 1594 C C . ALA B 1 49 ? -4.906 -23.375 -13.375 1 90.5 49 ALA B C 1
ATOM 1596 O O . ALA B 1 49 ? -5.391 -24.141 -14.219 1 90.5 49 ALA B O 1
ATOM 1597 N N . ALA B 1 50 ? -4.672 -22.141 -13.586 1 93 50 ALA B N 1
ATOM 1598 C CA . ALA B 1 50 ? -4.871 -21.5 -14.891 1 93 50 ALA B CA 1
ATOM 1599 C C . ALA B 1 50 ? -3.986 -20.266 -15.047 1 93 50 ALA B C 1
ATOM 1601 O O . ALA B 1 50 ? -3.402 -19.797 -14.07 1 93 50 ALA B O 1
ATOM 1602 N N . ALA B 1 51 ? -3.857 -19.797 -16.297 1 93.31 51 ALA B N 1
ATOM 1603 C CA . ALA B 1 51 ? -3.172 -18.531 -16.547 1 93.31 51 ALA B CA 1
ATOM 1604 C C . ALA B 1 51 ? -4 -17.359 -16.047 1 93.31 51 ALA B C 1
ATOM 1606 O O . ALA B 1 51 ? -5.223 -17.328 -16.203 1 93.31 51 ALA B O 1
ATOM 1607 N N . GLN B 1 52 ? -3.258 -16.453 -15.375 1 93.62 52 GLN B N 1
ATOM 1608 C CA . GLN B 1 52 ? -3.893 -15.242 -14.875 1 93.62 52 GLN B CA 1
ATOM 1609 C C . GLN B 1 52 ? -3.037 -14.016 -15.172 1 93.62 52 GLN B C 1
ATOM 1611 O O . GLN B 1 52 ? -1.816 -14.125 -15.312 1 93.62 52 GLN B O 1
ATOM 1616 N N . THR B 1 53 ? -3.658 -12.852 -15.305 1 95.31 53 THR B N 1
ATOM 1617 C CA . THR B 1 53 ? -2.98 -11.555 -15.266 1 95.31 53 THR B CA 1
ATOM 1618 C C . THR B 1 53 ? -3.121 -10.914 -13.891 1 95.31 53 THR B C 1
ATOM 1620 O O . THR B 1 53 ? -4.18 -10.992 -13.266 1 95.31 53 THR B O 1
ATOM 1623 N N . VAL B 1 54 ? -1.991 -10.32 -13.438 1 93.38 54 VAL B N 1
ATOM 1624 C CA . VAL B 1 54 ? -1.993 -9.672 -12.133 1 93.38 54 VAL B CA 1
ATOM 1625 C C . VAL B 1 54 ? -1.525 -8.219 -12.273 1 93.38 54 VAL B C 1
ATOM 1627 O O . VAL B 1 54 ? -0.443 -7.961 -12.805 1 93.38 54 VAL B O 1
ATOM 1630 N N . GLU B 1 55 ? -2.346 -7.316 -11.867 1 95.44 55 GLU B N 1
ATOM 1631 C CA . GLU B 1 55 ? -1.938 -5.934 -11.625 1 95.44 55 GLU B CA 1
ATOM 1632 C C . GLU B 1 55 ? -1.76 -5.668 -10.133 1 95.44 55 GLU B C 1
ATOM 1634 O O . GLU B 1 55 ? -2.721 -5.746 -9.359 1 95.44 55 GLU B O 1
ATOM 1639 N N . ALA B 1 56 ? -0.506 -5.398 -9.789 1 94.75 56 ALA B N 1
ATOM 1640 C CA . ALA B 1 56 ? -0.208 -5.246 -8.367 1 94.75 56 ALA B CA 1
ATOM 1641 C C . ALA B 1 56 ? 0.501 -3.922 -8.094 1 94.75 56 ALA B C 1
ATOM 1643 O O . ALA B 1 56 ? 1.07 -3.316 -9.008 1 94.75 56 ALA B O 1
ATOM 1644 N N . GLN B 1 57 ? 0.393 -3.482 -6.926 1 96.44 57 GLN B N 1
ATOM 1645 C CA . GLN B 1 57 ? 1.147 -2.326 -6.449 1 96.44 57 GLN B CA 1
ATOM 1646 C C . GLN B 1 57 ? 1.617 -2.529 -5.012 1 96.44 57 GLN B C 1
ATOM 1648 O O . GLN B 1 57 ? 1.015 -3.295 -4.258 1 96.44 57 GLN B O 1
ATOM 1653 N N . VAL B 1 58 ? 2.705 -1.854 -4.703 1 97.12 58 VAL B N 1
ATOM 1654 C CA . VAL B 1 58 ? 3.225 -1.849 -3.34 1 97.12 58 VAL B CA 1
ATOM 1655 C C . VAL B 1 58 ? 3.234 -0.422 -2.797 1 97.12 58 VAL B C 1
ATOM 1657 O O . VAL B 1 58 ? 3.91 0.452 -3.344 1 97.12 58 VAL B O 1
ATOM 1660 N N . SER B 1 59 ? 2.445 -0.211 -1.796 1 98 59 SER B N 1
ATOM 1661 C CA . SER B 1 59 ? 2.66 0.964 -0.958 1 98 59 SER B CA 1
ATOM 1662 C C . SER B 1 59 ? 3.773 0.725 0.056 1 98 59 SER B C 1
ATOM 1664 O O . SER B 1 59 ? 3.783 -0.297 0.746 1 98 59 SER B O 1
ATOM 1666 N N . ILE B 1 60 ? 4.645 1.709 0.095 1 97.75 60 ILE B N 1
ATOM 1667 C CA . ILE B 1 60 ? 5.887 1.469 0.821 1 97.75 60 ILE B CA 1
ATOM 1668 C C . ILE B 1 60 ? 5.922 2.328 2.084 1 97.75 60 ILE B C 1
ATOM 1670 O O . ILE B 1 60 ? 5.59 3.516 2.043 1 97.75 60 ILE B O 1
ATOM 1674 N N . VAL B 1 61 ? 6.375 1.715 3.182 1 96 61 VAL B N 1
ATOM 1675 C CA . VAL B 1 61 ? 6.527 2.434 4.441 1 96 61 VAL B CA 1
ATOM 1676 C C . VAL B 1 61 ? 7.824 3.238 4.426 1 96 61 VAL B C 1
ATOM 1678 O O . VAL B 1 61 ? 8.891 2.707 4.102 1 96 61 VAL B O 1
ATOM 1681 N N . SER B 1 62 ? 7.652 4.504 4.77 1 94 62 SER B N 1
ATOM 1682 C CA . SER B 1 62 ? 8.859 5.297 4.961 1 94 62 SER B CA 1
ATOM 1683 C C . SER B 1 62 ? 9.594 4.891 6.234 1 94 62 SER B C 1
ATOM 1685 O O . SER B 1 62 ? 9 4.832 7.312 1 94 62 SER B O 1
ATOM 1687 N N . ALA B 1 63 ? 10.828 4.605 6.094 1 92.25 63 ALA B N 1
ATOM 1688 C CA . ALA B 1 63 ? 11.68 4.184 7.199 1 92.25 63 ALA B CA 1
ATOM 1689 C C . ALA B 1 63 ? 13.133 4.582 6.957 1 92.25 63 ALA B C 1
ATOM 1691 O O . ALA B 1 63 ? 13.539 4.805 5.812 1 92.25 63 ALA B O 1
ATOM 1692 N N . PRO B 1 64 ? 13.914 4.688 8.055 1 88.38 64 PRO B N 1
ATOM 1693 C CA . PRO B 1 64 ? 15.312 5.09 7.875 1 88.38 64 PRO B CA 1
ATOM 1694 C C . PRO B 1 64 ? 16.094 4.125 6.992 1 88.38 64 PRO B C 1
ATOM 1696 O O . PRO B 1 64 ? 17.016 4.539 6.281 1 88.38 64 PRO B O 1
ATOM 1699 N N . THR B 1 65 ? 15.742 2.826 7.07 1 92.12 65 THR B N 1
ATOM 1700 C CA . THR B 1 65 ? 16.469 1.827 6.297 1 92.12 65 THR B CA 1
ATOM 1701 C C . THR B 1 65 ? 15.984 1.812 4.848 1 92.12 65 THR B C 1
ATOM 1703 O O . THR B 1 65 ? 16.625 1.222 3.98 1 92.12 65 THR B O 1
ATOM 1706 N N . CYS B 1 66 ? 14.898 2.449 4.594 1 95.25 66 CYS B N 1
ATOM 1707 C CA . CYS B 1 66 ? 14.32 2.467 3.256 1 95.25 66 CYS B CA 1
ATOM 1708 C C . CYS B 1 66 ? 14.805 3.676 2.467 1 95.25 66 CYS B C 1
ATOM 1710 O O . CYS B 1 66 ? 14 4.43 1.922 1 95.25 66 CYS B O 1
ATOM 1712 N N . THR B 1 67 ? 16.016 3.883 2.559 1 93 67 THR B N 1
ATOM 1713 C CA . THR B 1 67 ? 16.703 4.926 1.813 1 93 67 THR B CA 1
ATOM 1714 C C . THR B 1 67 ? 17.906 4.352 1.069 1 93 67 THR B C 1
ATOM 1716 O O . THR B 1 67 ? 18.641 3.525 1.612 1 93 67 THR B O 1
ATOM 1719 N N . LEU B 1 68 ? 17.969 4.75 -0.172 1 93.88 68 LEU B N 1
ATOM 1720 C CA . LEU B 1 68 ? 19.125 4.293 -0.944 1 93.88 68 LEU B CA 1
ATOM 1721 C C . LEU B 1 68 ? 20.422 4.75 -0.298 1 93.88 68 LEU B C 1
ATOM 1723 O O . LEU B 1 68 ? 20.594 5.938 -0.002 1 93.88 68 LEU B O 1
ATOM 1727 N N . ALA B 1 69 ? 21.312 3.793 -0.106 1 91.12 69 ALA B N 1
ATOM 1728 C CA . ALA B 1 69 ? 22.562 4.074 0.587 1 91.12 69 ALA B CA 1
ATOM 1729 C C . ALA B 1 69 ? 23.25 5.293 -0.008 1 91.12 69 ALA B C 1
ATOM 1731 O O . ALA B 1 69 ? 23.406 5.402 -1.229 1 91.12 69 ALA B O 1
ATOM 1732 N N . GLY B 1 70 ? 23.672 6.191 0.875 1 85.81 70 GLY B N 1
ATOM 1733 C CA . GLY B 1 70 ? 24.422 7.371 0.473 1 85.81 70 GLY B CA 1
ATOM 1734 C C . GLY B 1 70 ? 23.547 8.5 -0.02 1 85.81 70 GLY B C 1
ATOM 1735 O O . GLY B 1 70 ? 24.047 9.531 -0.483 1 85.81 70 GLY B O 1
ATOM 1736 N N . THR B 1 71 ? 22.234 8.281 0.014 1 85.81 71 THR B N 1
ATOM 1737 C CA . THR B 1 71 ? 21.312 9.305 -0.445 1 85.81 71 THR B CA 1
ATOM 1738 C C . THR B 1 71 ? 20.156 9.469 0.537 1 85.81 71 THR B C 1
ATOM 1740 O O . THR B 1 71 ? 20.156 8.875 1.616 1 85.81 71 THR B O 1
ATOM 1743 N N . THR B 1 72 ? 19.188 10.297 0.223 1 82.19 72 THR B N 1
ATOM 1744 C CA . THR B 1 72 ? 17.953 10.438 0.98 1 82.19 72 THR B CA 1
ATOM 1745 C C . THR B 1 72 ? 16.766 9.922 0.172 1 82.19 72 THR B C 1
ATOM 1747 O O . THR B 1 72 ? 15.609 10.102 0.573 1 82.19 72 THR B O 1
ATOM 1750 N N . VAL B 1 73 ? 17.062 9.297 -0.981 1 90.19 73 VAL B N 1
ATOM 1751 C CA . VAL B 1 73 ? 16.016 8.875 -1.911 1 90.19 73 VAL B CA 1
ATOM 1752 C C . VAL B 1 73 ? 15.438 7.531 -1.471 1 90.19 73 VAL B C 1
ATOM 1754 O O . VAL B 1 73 ? 16.188 6.609 -1.145 1 90.19 73 VAL B O 1
ATOM 1757 N N . GLN B 1 74 ? 14.227 7.434 -1.408 1 94.56 74 GLN B N 1
ATOM 1758 C CA . GLN B 1 74 ? 13.539 6.18 -1.119 1 94.56 74 GLN B CA 1
ATOM 1759 C C . GLN B 1 74 ? 12.508 5.855 -2.199 1 94.56 74 GLN B C 1
ATOM 1761 O O . GLN B 1 74 ? 11.984 6.758 -2.854 1 94.56 74 GLN B O 1
ATOM 1766 N N . PRO B 1 75 ? 12.273 4.535 -2.441 1 96.69 75 PRO B N 1
ATOM 1767 C CA . PRO B 1 75 ? 11.117 4.227 -3.289 1 96.69 75 PRO B CA 1
ATOM 1768 C C . PRO B 1 75 ? 9.797 4.66 -2.662 1 96.69 75 PRO B C 1
ATOM 1770 O O . PRO B 1 75 ? 9.617 4.551 -1.446 1 96.69 75 PRO B O 1
ATOM 1773 N N . ALA B 1 76 ? 8.961 5.145 -3.482 1 95.81 76 ALA B N 1
ATOM 1774 C CA . ALA B 1 76 ? 7.656 5.625 -3.025 1 95.81 76 ALA B CA 1
ATOM 1775 C C . ALA B 1 76 ? 6.566 4.594 -3.305 1 95.81 76 ALA B C 1
ATOM 1777 O O . ALA B 1 76 ? 5.699 4.355 -2.463 1 95.81 76 ALA B O 1
ATOM 1778 N N . ARG B 1 77 ? 6.637 4.016 -4.473 1 97.12 77 ARG B N 1
ATOM 1779 C CA . ARG B 1 77 ? 5.629 3.053 -4.91 1 97.12 77 ARG B CA 1
ATOM 1780 C C . ARG B 1 77 ? 6.207 2.098 -5.953 1 97.12 77 ARG B C 1
ATOM 1782 O O . ARG B 1 77 ? 7.004 2.504 -6.801 1 97.12 77 ARG B O 1
ATOM 1789 N N . LEU B 1 78 ? 5.75 0.862 -5.844 1 97.69 78 LEU B N 1
ATOM 1790 C CA . LEU B 1 78 ? 5.992 -0.106 -6.91 1 97.69 78 LEU B CA 1
ATOM 1791 C C . LEU B 1 78 ? 4.688 -0.478 -7.609 1 97.69 78 LEU B C 1
ATOM 1793 O O . LEU B 1 78 ? 3.67 -0.709 -6.957 1 97.69 78 LEU B O 1
ATOM 1797 N N . VAL B 1 79 ? 4.75 -0.523 -8.922 1 97.56 79 VAL B N 1
ATOM 1798 C CA . VAL B 1 79 ? 3.637 -1.042 -9.711 1 97.56 79 VAL B CA 1
ATOM 1799 C C . VAL B 1 79 ? 4.105 -2.23 -10.547 1 97.56 79 VAL B C 1
ATOM 1801 O O . VAL B 1 79 ? 5.074 -2.121 -11.305 1 97.56 79 VAL B O 1
ATOM 1804 N N . LEU B 1 80 ? 3.422 -3.297 -10.375 1 95.81 80 LEU B N 1
ATOM 1805 C CA . LEU B 1 80 ? 3.803 -4.539 -11.039 1 95.81 80 LEU B CA 1
ATOM 1806 C C . LEU B 1 80 ? 2.734 -4.973 -12.039 1 95.81 80 LEU B C 1
ATOM 1808 O O . LEU B 1 80 ? 1.544 -4.988 -11.711 1 95.81 80 LEU B O 1
ATOM 1812 N N . ASN B 1 81 ? 3.16 -5.27 -13.195 1 94.88 81 ASN B N 1
ATOM 1813 C CA . ASN B 1 81 ? 2.367 -5.98 -14.195 1 94.88 81 ASN B CA 1
ATOM 1814 C C . ASN B 1 81 ? 2.896 -7.395 -14.422 1 94.88 81 ASN B C 1
ATOM 1816 O O . ASN B 1 81 ? 3.969 -7.57 -15 1 94.88 81 ASN B O 1
ATOM 1820 N N . ALA B 1 82 ? 2.068 -8.328 -13.938 1 91.44 82 ALA B N 1
ATOM 1821 C CA . ALA B 1 82 ? 2.559 -9.703 -13.922 1 91.44 82 ALA B CA 1
ATOM 1822 C C . ALA B 1 82 ? 1.58 -10.641 -14.617 1 91.44 82 ALA B C 1
ATOM 1824 O O . ALA B 1 82 ? 0.385 -10.352 -14.703 1 91.44 82 ALA B O 1
ATOM 1825 N N . ASN B 1 83 ? 2.188 -11.68 -15.133 1 88.81 83 ASN B N 1
ATOM 1826 C CA . ASN B 1 83 ? 1.425 -12.836 -15.594 1 88.81 83 ASN B CA 1
ATOM 1827 C C . ASN B 1 83 ? 1.798 -14.094 -14.82 1 88.81 83 ASN B C 1
ATOM 1829 O O . ASN B 1 83 ? 2.973 -14.32 -14.523 1 88.81 83 ASN B O 1
ATOM 1833 N N . LEU B 1 84 ? 0.734 -14.703 -14.453 1 88.06 84 LEU B N 1
ATOM 1834 C CA . LEU B 1 84 ? 0.939 -16.031 -13.891 1 88.06 84 LEU B CA 1
ATOM 1835 C C . LEU B 1 84 ? 0.746 -17.109 -14.953 1 88.06 84 LEU B C 1
ATOM 1837 O O . LEU B 1 84 ? -0.326 -17.203 -15.555 1 88.06 84 LEU B O 1
ATOM 1841 N N . SER B 1 85 ? 1.809 -17.875 -15.18 1 84.62 85 SER B N 1
ATOM 1842 C CA . SER B 1 85 ? 1.677 -18.984 -16.125 1 84.62 85 SER B CA 1
ATOM 1843 C C . SER B 1 85 ? 0.735 -20.062 -15.586 1 84.62 85 SER B C 1
ATOM 1845 O O . SER B 1 85 ? 0.073 -20.75 -16.359 1 84.62 85 SER B O 1
ATOM 1847 N N . SER B 1 86 ? 0.723 -20.156 -14.305 1 86.06 86 SER B N 1
ATOM 1848 C CA . SER B 1 86 ? -0.16 -21.078 -13.602 1 86.06 86 SER B CA 1
ATOM 1849 C C . SER B 1 86 ? -0.457 -20.578 -12.188 1 86.06 86 SER B C 1
ATOM 1851 O O . SER B 1 86 ? 0.45 -20.469 -11.359 1 86.06 86 SER B O 1
ATOM 1853 N N . GLY B 1 87 ? -1.708 -20.219 -12.039 1 88.12 87 GLY B N 1
ATOM 1854 C CA . GLY B 1 87 ? -2.111 -19.766 -10.719 1 88.12 87 GLY B CA 1
ATOM 1855 C C . GLY B 1 87 ? -3.352 -20.469 -10.195 1 88.12 87 GLY B C 1
ATOM 1856 O O . GLY B 1 87 ? -4.285 -20.734 -10.953 1 88.12 87 GLY B O 1
ATOM 1857 N N . SER B 1 88 ? -3.248 -20.859 -8.969 1 88.06 88 SER B N 1
ATOM 1858 C CA . SER B 1 88 ? -4.375 -21.406 -8.219 1 88.06 88 SER B CA 1
ATOM 1859 C C . SER B 1 88 ? -4.371 -20.922 -6.777 1 88.06 88 SER B C 1
ATOM 1861 O O . SER B 1 88 ? -3.477 -20.188 -6.367 1 88.06 88 SER B O 1
ATOM 1863 N N . CYS B 1 89 ? -5.406 -21.328 -6.004 1 85.62 89 CYS B N 1
ATOM 1864 C CA . CYS B 1 89 ? -5.461 -20.922 -4.602 1 85.62 89 CYS B CA 1
ATOM 1865 C C . CYS B 1 89 ? -4.355 -21.609 -3.799 1 85.62 89 CYS B C 1
ATOM 1867 O O . CYS B 1 89 ? -4.082 -21.219 -2.66 1 85.62 89 CYS B O 1
ATOM 1869 N N . THR B 1 90 ? -3.615 -22.516 -4.426 1 82.5 90 THR B N 1
ATOM 1870 C CA . THR B 1 90 ? -2.582 -23.25 -3.699 1 82.5 90 THR B CA 1
ATOM 1871 C C . THR B 1 90 ? -1.192 -22.766 -4.113 1 82.5 90 THR B C 1
ATOM 1873 O O . THR B 1 90 ? -0.239 -22.875 -3.338 1 82.5 90 THR B O 1
ATOM 1876 N N . SER B 1 91 ? -1.165 -22.328 -5.352 1 80.56 91 SER B N 1
ATOM 1877 C CA . SER B 1 91 ? 0.159 -21.969 -5.852 1 80.56 91 SER B CA 1
ATOM 1878 C C . SER B 1 91 ? 0.061 -21.062 -7.07 1 80.56 91 SER B C 1
ATOM 1880 O O . SER B 1 91 ? -0.985 -20.984 -7.719 1 80.56 91 SER B O 1
ATOM 1882 N N . PHE B 1 92 ? 1.182 -20.328 -7.293 1 83.5 92 PHE B N 1
ATOM 1883 C CA . PHE B 1 92 ? 1.3 -19.594 -8.539 1 83.5 92 PHE B CA 1
ATOM 1884 C C . PHE B 1 92 ? 2.754 -19.516 -8.992 1 83.5 92 PHE B C 1
ATOM 1886 O O . PHE B 1 92 ? 3.668 -19.734 -8.195 1 83.5 92 PHE B O 1
ATOM 1893 N N . SER B 1 93 ? 2.922 -19.297 -10.227 1 83.25 93 SER B N 1
ATOM 1894 C CA . SER B 1 93 ? 4.23 -19.062 -10.828 1 83.25 93 SER B CA 1
ATOM 1895 C C . SER B 1 93 ? 4.211 -17.828 -11.719 1 83.25 93 SER B C 1
ATOM 1897 O O . SER B 1 93 ? 3.334 -17.688 -12.57 1 83.25 93 SER B O 1
ATOM 1899 N N . LEU B 1 94 ? 5.254 -16.984 -11.453 1 87.94 94 LEU B N 1
ATOM 1900 C CA . LEU B 1 94 ? 5.371 -15.797 -12.289 1 87.94 94 LEU B CA 1
ATOM 1901 C C . LEU B 1 94 ? 5.938 -16.156 -13.664 1 87.94 94 LEU B C 1
ATOM 1903 O O . LEU B 1 94 ? 6.844 -16.984 -13.766 1 87.94 94 LEU B O 1
ATOM 1907 N N . SER B 1 95 ? 5.402 -15.531 -14.672 1 88.75 95 SER B N 1
ATOM 1908 C CA . SER B 1 95 ? 5.883 -15.75 -16.031 1 88.75 95 SER B CA 1
ATOM 1909 C C . SER B 1 95 ? 7.047 -14.82 -16.359 1 88.75 95 SER B C 1
ATOM 1911 O O . SER B 1 95 ? 7.133 -13.711 -15.828 1 88.75 95 SER B O 1
ATOM 1913 N N . PRO B 1 96 ? 7.91 -15.398 -17.25 1 86.81 96 PRO B N 1
ATOM 1914 C CA . PRO B 1 96 ? 8.836 -14.422 -17.828 1 86.81 96 PRO B CA 1
ATOM 1915 C C . PRO B 1 96 ? 8.109 -13.242 -18.469 1 86.81 96 PRO B C 1
ATOM 1917 O O . PRO B 1 96 ? 7.004 -13.398 -19 1 86.81 96 PRO B O 1
ATOM 1920 N N . GLY B 1 97 ? 8.625 -11.977 -18.391 1 87.25 97 GLY B N 1
ATOM 1921 C CA . GLY B 1 97 ? 7.988 -10.789 -18.938 1 87.25 97 GLY B CA 1
ATOM 1922 C C . GLY B 1 97 ? 7.332 -9.922 -17.891 1 87.25 97 GLY B C 1
ATOM 1923 O O . GLY B 1 97 ? 6.922 -8.789 -18.172 1 87.25 97 GLY B O 1
ATOM 1924 N N . THR B 1 98 ? 7.176 -10.508 -16.703 1 91.19 98 THR B N 1
ATOM 1925 C CA . THR B 1 98 ? 6.723 -9.695 -15.586 1 91.19 98 THR B CA 1
ATOM 1926 C C . THR B 1 98 ? 7.629 -8.484 -15.398 1 91.19 98 THR B C 1
ATOM 1928 O O . THR B 1 98 ? 8.852 -8.602 -15.43 1 91.19 98 THR B O 1
ATOM 1931 N N . SER B 1 99 ? 6.98 -7.336 -15.266 1 95.56 99 SER B N 1
ATOM 1932 C CA . SER B 1 99 ? 7.738 -6.094 -15.148 1 95.56 99 SER B CA 1
ATOM 1933 C C . SER B 1 99 ? 7.211 -5.227 -14.016 1 95.56 99 SER B C 1
ATOM 1935 O O . SER B 1 99 ? 6.109 -5.457 -13.508 1 95.56 99 SER B O 1
ATOM 1937 N N . MET B 1 100 ? 8.031 -4.246 -13.68 1 96.75 100 MET B N 1
ATOM 1938 C CA . MET B 1 100 ? 7.723 -3.361 -12.555 1 96.75 100 MET B CA 1
ATOM 1939 C C . MET B 1 100 ? 8.172 -1.936 -12.852 1 96.75 100 MET B C 1
ATOM 1941 O O . MET B 1 100 ? 9.234 -1.725 -13.445 1 96.75 100 MET B O 1
ATOM 1945 N N . THR B 1 101 ? 7.383 -1.02 -12.5 1 98.31 101 THR B N 1
ATOM 1946 C CA . THR B 1 101 ? 7.77 0.386 -12.453 1 98.31 101 THR B CA 1
ATOM 1947 C C . THR B 1 101 ? 8 0.834 -11.016 1 98.31 101 THR B C 1
ATOM 1949 O O . THR B 1 101 ? 7.199 0.537 -10.125 1 98.31 101 THR B O 1
ATOM 1952 N N . ILE B 1 102 ? 9.062 1.471 -10.789 1 98.12 102 ILE B N 1
ATOM 1953 C CA . ILE B 1 102 ? 9.43 2.025 -9.492 1 98.12 102 ILE B CA 1
ATOM 1954 C C . ILE B 1 102 ? 9.297 3.545 -9.523 1 98.12 102 ILE B C 1
ATOM 1956 O O . ILE B 1 102 ? 9.945 4.219 -10.328 1 98.12 102 ILE B O 1
ATOM 1960 N N . THR B 1 103 ? 8.477 4.086 -8.742 1 97.38 103 THR B N 1
ATOM 1961 C CA . THR B 1 103 ? 8.445 5.523 -8.516 1 97.38 103 THR B CA 1
ATOM 1962 C C . THR B 1 103 ? 9.234 5.895 -7.262 1 97.38 103 THR B C 1
ATOM 1964 O O . THR B 1 103 ? 9.031 5.309 -6.199 1 97.38 103 THR B O 1
ATOM 1967 N N . TRP B 1 104 ? 10.055 6.852 -7.457 1 95.12 104 TRP B N 1
ATOM 1968 C CA . TRP B 1 104 ? 10.875 7.301 -6.336 1 95.12 104 TRP B CA 1
ATOM 1969 C C . TRP B 1 104 ? 10.312 8.578 -5.723 1 95.12 104 TRP B C 1
ATOM 1971 O O . TRP B 1 104 ? 9.461 9.234 -6.324 1 95.12 104 TRP B O 1
ATOM 1981 N N . ASP B 1 105 ? 10.797 8.898 -4.484 1 91.19 105 ASP B N 1
ATOM 1982 C CA . ASP B 1 105 ? 10.195 10 -3.744 1 91.19 105 ASP B CA 1
ATOM 1983 C C . ASP B 1 105 ? 10.656 11.352 -4.289 1 91.19 105 ASP B C 1
ATOM 1985 O O . ASP B 1 105 ? 10.188 12.398 -3.846 1 91.19 105 ASP B O 1
ATOM 1989 N N . ASP B 1 106 ? 11.555 11.336 -5.184 1 87.69 106 ASP B N 1
ATOM 1990 C CA . ASP B 1 106 ? 11.945 12.562 -5.875 1 87.69 106 ASP B CA 1
ATOM 1991 C C . ASP B 1 106 ? 11.227 12.695 -7.215 1 87.69 106 ASP B C 1
ATOM 1993 O O . ASP B 1 106 ? 11.664 13.445 -8.086 1 87.69 106 ASP B O 1
ATOM 1997 N N . ASN B 1 107 ? 10.258 11.844 -7.453 1 88.69 107 ASN B N 1
ATOM 1998 C CA . ASN B 1 107 ? 9.328 11.867 -8.578 1 88.69 107 ASN B CA 1
ATOM 1999 C C . ASN B 1 107 ? 9.961 11.297 -9.844 1 88.69 107 ASN B C 1
ATOM 2001 O O . ASN B 1 107 ? 9.422 11.445 -10.938 1 88.69 107 ASN B O 1
ATOM 2005 N N . THR B 1 108 ? 11.047 10.695 -9.734 1 94.88 108 THR B N 1
ATOM 2006 C CA . THR B 1 108 ? 11.594 9.961 -10.867 1 94.88 108 THR B CA 1
ATOM 2007 C C . THR B 1 108 ? 11.078 8.531 -10.883 1 94.88 108 THR B C 1
ATOM 2009 O O . THR B 1 108 ? 10.469 8.07 -9.914 1 94.88 108 THR B O 1
ATOM 2012 N N . THR B 1 109 ? 11.305 7.914 -12.07 1 97.56 109 THR B N 1
ATOM 2013 C CA . THR B 1 109 ? 10.828 6.543 -12.219 1 97.56 109 THR B CA 1
ATOM 2014 C C . THR B 1 109 ? 11.938 5.633 -12.742 1 97.56 109 THR B C 1
ATOM 2016 O O . THR B 1 109 ? 12.922 6.109 -13.305 1 97.56 109 THR B O 1
ATOM 2019 N N . GLY B 1 110 ? 11.891 4.43 -12.375 1 98.25 110 GLY B N 1
ATOM 2020 C CA . GLY B 1 110 ? 12.68 3.34 -12.93 1 98.25 110 GLY B CA 1
ATOM 2021 C C . GLY B 1 110 ? 11.852 2.127 -13.305 1 98.25 110 GLY B C 1
ATOM 2022 O O . GLY B 1 110 ? 10.664 2.057 -12.977 1 98.25 110 GLY B O 1
ATOM 2023 N N . THR B 1 111 ? 12.484 1.261 -14.07 1 98.44 111 THR B N 1
ATOM 2024 C CA . THR B 1 111 ? 11.828 0.011 -14.445 1 98.44 111 THR B CA 1
ATOM 2025 C C . THR B 1 111 ? 12.648 -1.188 -13.977 1 98.44 111 THR B C 1
ATOM 2027 O O . THR B 1 111 ? 13.859 -1.077 -13.773 1 98.44 111 THR B O 1
ATOM 2030 N N . ALA B 1 112 ? 11.992 -2.246 -13.773 1 97.62 112 ALA B N 1
ATOM 2031 C CA . ALA B 1 112 ? 12.641 -3.506 -13.406 1 97.62 112 ALA B CA 1
ATOM 2032 C C . ALA B 1 112 ? 11.953 -4.688 -14.094 1 97.62 112 ALA B C 1
ATOM 2034 O O . ALA B 1 112 ? 10.766 -4.621 -14.414 1 97.62 112 ALA B O 1
ATOM 2035 N N . THR B 1 113 ? 12.719 -5.758 -14.336 1 96.5 113 THR B N 1
ATOM 2036 C CA . THR B 1 113 ? 12.188 -6.961 -14.969 1 96.5 113 THR B CA 1
ATOM 2037 C C . THR B 1 113 ? 12.422 -8.18 -14.086 1 96.5 113 THR B C 1
ATOM 2039 O O . THR B 1 113 ? 13.484 -8.312 -13.461 1 96.5 113 THR B O 1
ATOM 2042 N N . TYR B 1 114 ? 11.438 -9.016 -14.141 1 94.56 114 TYR B N 1
ATOM 2043 C CA . TYR B 1 114 ? 11.5 -10.25 -13.367 1 94.56 114 TYR B CA 1
ATOM 2044 C C . TYR B 1 114 ? 12.609 -11.156 -13.875 1 94.56 114 TYR B C 1
ATOM 2046 O O . TYR B 1 114 ? 12.789 -11.312 -15.086 1 94.56 114 TYR B O 1
ATOM 2054 N N . ASP B 1 115 ? 13.359 -11.727 -12.883 1 91.69 115 ASP B N 1
ATOM 2055 C CA . ASP B 1 115 ? 14.344 -12.766 -13.172 1 91.69 115 ASP B CA 1
ATOM 2056 C C . ASP B 1 115 ? 13.727 -14.156 -13.062 1 91.69 115 ASP B C 1
ATOM 2058 O O . ASP B 1 115 ? 13.508 -14.664 -11.961 1 91.69 115 ASP B O 1
ATOM 2062 N N . PRO B 1 116 ? 13.547 -14.82 -14.141 1 86.25 116 PRO B N 1
ATOM 2063 C CA . PRO B 1 116 ? 12.844 -16.109 -14.102 1 86.25 116 PRO B CA 1
ATOM 2064 C C . PRO B 1 116 ? 13.648 -17.203 -13.414 1 86.25 116 PRO B C 1
ATOM 2066 O O . PRO B 1 116 ? 13.109 -18.281 -13.125 1 86.25 116 PRO B O 1
ATOM 2069 N N . SER B 1 117 ? 14.867 -16.984 -13.164 1 83.19 117 SER B N 1
ATOM 2070 C CA . SER B 1 117 ? 15.68 -17.984 -12.492 1 83.19 117 SER B CA 1
ATOM 2071 C C . SER B 1 117 ? 15.414 -18 -10.992 1 83.19 117 SER B C 1
ATOM 2073 O O . SER B 1 117 ? 15.812 -18.938 -10.289 1 83.19 117 SER B O 1
ATOM 2075 N N . SER B 1 118 ? 14.664 -17.016 -10.547 1 77.38 118 SER B N 1
ATOM 2076 C CA . SER B 1 118 ? 14.336 -16.953 -9.125 1 77.38 118 SER B CA 1
ATOM 2077 C C . SER B 1 118 ? 12.992 -17.625 -8.836 1 77.38 118 SER B C 1
ATOM 2079 O O . SER B 1 118 ? 12.109 -17.641 -9.688 1 77.38 118 SER B O 1
ATOM 2081 N N . PRO B 1 119 ? 12.961 -18.219 -7.605 1 65 119 PRO B N 1
ATOM 2082 C CA . PRO B 1 119 ? 11.672 -18.812 -7.25 1 65 119 PRO B CA 1
ATOM 2083 C C . PRO B 1 119 ? 10.547 -17.781 -7.168 1 65 119 PRO B C 1
ATOM 2085 O O . PRO B 1 119 ? 10.797 -16.625 -6.809 1 65 119 PRO B O 1
ATOM 2088 N N . SER B 1 120 ? 9.305 -18.031 -7.797 1 64.25 120 SER B N 1
ATOM 2089 C CA . SER B 1 120 ? 8.188 -17.094 -7.707 1 64.25 120 SER B CA 1
ATOM 2090 C C . SER B 1 120 ? 6.93 -17.781 -7.195 1 64.25 120 SER B C 1
ATOM 2092 O O . SER B 1 120 ? 5.82 -17.281 -7.379 1 64.25 120 SER B O 1
ATOM 2094 N N . SER B 1 121 ? 7.035 -18.922 -6.559 1 62.81 121 SER B N 1
ATOM 2095 C CA . SER B 1 121 ? 5.82 -19.641 -6.18 1 62.81 121 SER B CA 1
ATOM 2096 C C . SER B 1 121 ? 5.48 -19.406 -4.711 1 62.81 121 SER B C 1
ATOM 2098 O O . SER B 1 121 ? 6.359 -19.109 -3.904 1 62.81 121 SER B O 1
ATOM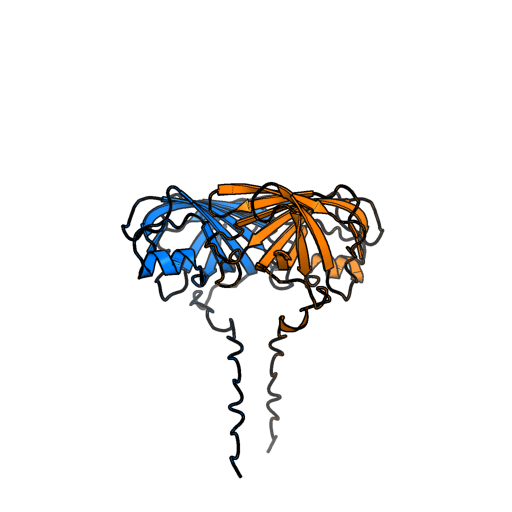 2100 N N . PHE B 1 122 ? 4.125 -19.094 -4.523 1 58 122 PHE B N 1
ATOM 2101 C CA . PHE B 1 122 ? 3.65 -19.188 -3.15 1 58 122 PHE B CA 1
ATOM 2102 C C . PHE B 1 122 ? 3.725 -20.625 -2.648 1 58 122 PHE B C 1
ATOM 2104 O O . PHE B 1 122 ? 3.111 -21.516 -3.23 1 58 122 PHE B O 1
ATOM 2111 N N . PRO B 1 123 ? 4.773 -21 -2.127 1 52.47 123 PRO B N 1
ATOM 2112 C CA . PRO B 1 123 ? 4.348 -22.25 -1.503 1 52.47 123 PRO B CA 1
ATOM 2113 C C . PRO B 1 123 ? 3.277 -22.047 -0.434 1 52.47 123 PRO B C 1
ATOM 2115 O O . PRO B 1 123 ? 3.199 -20.984 0.17 1 52.47 123 PRO B O 1
ATOM 2118 N N . LEU B 1 124 ? 1.823 -22.594 -0.578 1 50.03 124 LEU B N 1
ATOM 2119 C CA . LEU B 1 124 ? 0.811 -22.516 0.47 1 50.03 124 LEU B CA 1
ATOM 2120 C C . LEU B 1 124 ? 1.441 -22.141 1.809 1 50.03 124 LEU B C 1
ATOM 2122 O O . LEU B 1 124 ? 0.806 -21.484 2.641 1 50.03 124 LEU B O 1
ATOM 2126 N N . THR B 1 125 ? 2.629 -22.625 1.971 1 48.75 125 THR B N 1
ATOM 2127 C CA . THR B 1 125 ? 3.223 -22.547 3.301 1 48.75 125 THR B CA 1
ATOM 2128 C C . THR B 1 125 ? 4.496 -21.719 3.279 1 48.75 125 THR B C 1
ATOM 2130 O O . THR B 1 125 ? 5.152 -21.547 4.309 1 48.75 125 THR B O 1
ATOM 2133 N N . GLY B 1 126 ? 4.797 -21.062 2.051 1 54.38 126 GLY B N 1
ATOM 2134 C CA . GLY B 1 126 ? 6.082 -20.391 2.199 1 54.38 126 GLY B CA 1
ATOM 2135 C C . GLY B 1 126 ? 6.105 -19.016 1.58 1 54.38 126 GLY B C 1
ATOM 2136 O O . GLY B 1 126 ? 5.152 -18.609 0.912 1 54.38 126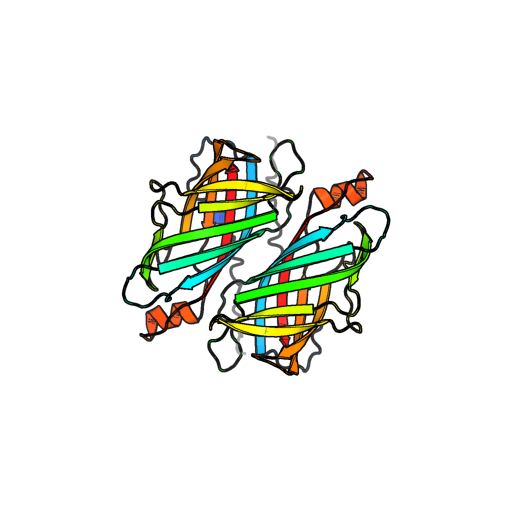 GLY B O 1
ATOM 2137 N N . PRO B 1 127 ? 7.102 -18.375 1.949 1 58.88 127 PRO B N 1
ATOM 2138 C CA . PRO B 1 127 ? 7.277 -17.016 1.435 1 58.88 127 PRO B CA 1
ATOM 2139 C C . PRO B 1 127 ? 7.418 -16.969 -0.085 1 58.88 127 PRO B C 1
ATOM 2141 O O . PRO B 1 127 ? 8.023 -17.875 -0.677 1 58.88 127 PRO B O 1
ATOM 2144 N N . PHE B 1 128 ? 6.613 -16.062 -0.603 1 72 128 PHE B N 1
ATOM 2145 C CA . PHE B 1 128 ? 6.891 -15.648 -1.972 1 72 128 PHE B CA 1
ATOM 2146 C C . PHE B 1 128 ? 8.195 -14.859 -2.043 1 72 128 PHE B C 1
ATOM 2148 O O . PHE B 1 128 ? 8.492 -14.07 -1.151 1 72 128 PHE B O 1
ATOM 2155 N N . ALA B 1 129 ? 9.125 -15.383 -2.936 1 81.56 129 ALA B N 1
ATOM 2156 C CA . ALA B 1 129 ? 10.305 -14.578 -3.234 1 81.56 129 ALA B CA 1
ATOM 2157 C C . ALA B 1 129 ? 10.461 -14.375 -4.738 1 81.56 129 ALA B C 1
ATOM 2159 O O . ALA B 1 129 ? 10.234 -15.297 -5.527 1 81.56 129 ALA B O 1
ATOM 2160 N N . ALA B 1 130 ? 10.703 -13.227 -5.156 1 88.75 130 ALA B N 1
ATOM 2161 C CA . ALA B 1 130 ? 10.945 -12.883 -6.555 1 88.75 130 ALA B CA 1
ATOM 2162 C C . ALA B 1 130 ? 12.055 -11.852 -6.684 1 88.75 130 ALA B C 1
ATOM 2164 O O . ALA B 1 130 ? 12.117 -10.898 -5.91 1 88.75 130 ALA B O 1
ATOM 2165 N N . ASN B 1 131 ? 12.93 -12.109 -7.625 1 92.56 131 ASN B N 1
ATOM 2166 C CA . ASN B 1 131 ? 13.984 -11.148 -7.922 1 92.56 131 ASN B CA 1
ATOM 2167 C C . ASN B 1 131 ? 13.695 -10.367 -9.195 1 92.56 131 ASN B C 1
ATOM 2169 O O . ASN B 1 131 ? 13.211 -10.93 -10.18 1 92.56 131 ASN B O 1
ATOM 2173 N N . PHE B 1 132 ? 14 -9.156 -9.141 1 94.69 132 PHE B N 1
ATOM 2174 C CA . PHE B 1 132 ? 13.875 -8.273 -10.297 1 94.69 132 PHE B CA 1
ATOM 2175 C C . PHE B 1 132 ? 15.195 -7.57 -10.594 1 94.69 132 PHE B C 1
ATOM 2177 O O . PHE B 1 132 ? 15.867 -7.094 -9.68 1 94.69 132 PHE B O 1
ATOM 2184 N N . LEU B 1 133 ? 15.531 -7.516 -11.82 1 96.5 133 LEU B N 1
ATOM 2185 C CA . LEU B 1 133 ? 16.625 -6.664 -12.258 1 96.5 133 LEU B CA 1
ATOM 2186 C C . LEU B 1 133 ? 16.141 -5.242 -12.523 1 96.5 133 LEU B C 1
ATOM 2188 O O . LEU B 1 133 ? 15.242 -5.035 -13.344 1 96.5 133 LEU B O 1
ATOM 2192 N N . ILE B 1 134 ? 16.703 -4.254 -11.891 1 97.88 134 ILE B N 1
ATOM 2193 C CA . ILE B 1 134 ? 16.359 -2.857 -12.141 1 97.88 134 ILE B CA 1
ATOM 2194 C C . ILE B 1 134 ? 17.062 -2.385 -13.422 1 97.88 134 ILE B C 1
ATOM 2196 O O . ILE B 1 134 ? 18.297 -2.326 -13.477 1 97.88 134 ILE B O 1
ATOM 2200 N N . ASN B 1 135 ? 16.266 -1.949 -14.375 1 98.38 135 ASN B N 1
ATOM 2201 C CA . ASN B 1 135 ? 16.781 -1.661 -15.711 1 98.38 135 ASN B CA 1
ATOM 2202 C C . ASN B 1 135 ? 17.125 -0.183 -15.867 1 98.38 135 ASN B C 1
ATOM 2204 O O . ASN B 1 135 ? 18 0.173 -16.672 1 98.38 135 ASN B O 1
ATOM 2208 N N . SER B 1 136 ? 16.406 0.664 -15.164 1 98.38 136 SER B N 1
ATOM 2209 C CA . SER B 1 136 ? 16.594 2.102 -15.336 1 98.38 136 SER B CA 1
ATOM 2210 C C . SER B 1 136 ? 16.266 2.855 -14.047 1 98.38 136 SER B C 1
ATOM 2212 O O . SER B 1 136 ? 15.641 2.307 -13.148 1 98.38 136 SER B O 1
ATOM 2214 N N . GLY B 1 137 ? 16.75 4.172 -14.023 1 97.19 137 GLY B N 1
ATOM 2215 C CA . GLY B 1 137 ? 16.516 5.004 -12.852 1 97.19 137 GLY B CA 1
ATOM 2216 C C . GLY B 1 137 ? 17.516 4.746 -11.734 1 97.19 137 GLY B C 1
ATOM 2217 O O . GLY B 1 137 ? 18.609 4.234 -11.969 1 97.19 137 GLY B O 1
ATOM 2218 N N . HIS B 1 138 ? 17.047 5.078 -10.539 1 96.5 138 HIS B N 1
ATOM 2219 C CA . HIS B 1 138 ? 17.891 4.84 -9.375 1 96.5 138 HIS B CA 1
ATOM 2220 C C . HIS B 1 138 ? 18.172 3.35 -9.195 1 96.5 138 HIS B C 1
ATOM 2222 O O . HIS B 1 138 ? 17.281 2.52 -9.406 1 96.5 138 HIS B O 1
ATOM 2228 N N . ALA B 1 139 ? 19.438 3.006 -8.875 1 96.62 139 ALA B N 1
ATOM 2229 C CA . ALA B 1 139 ? 19.891 1.654 -8.555 1 96.62 139 ALA B CA 1
ATOM 2230 C C . ALA B 1 139 ? 19.891 0.771 -9.797 1 96.62 139 ALA B C 1
ATOM 2232 O O . ALA B 1 139 ? 19.766 -0.452 -9.703 1 96.62 139 ALA B O 1
ATOM 2233 N N . ALA B 1 140 ? 19.844 1.426 -10.969 1 97.69 140 ALA B N 1
ATOM 2234 C CA . ALA B 1 140 ? 19.938 0.65 -12.203 1 97.69 140 ALA B CA 1
ATOM 2235 C C . ALA B 1 140 ? 21.094 -0.338 -12.156 1 97.69 140 ALA B C 1
ATOM 2237 O O . ALA B 1 140 ? 22.188 -0.001 -11.695 1 97.69 140 ALA B O 1
ATOM 2238 N N . GLY B 1 141 ? 20.781 -1.536 -12.641 1 97.5 141 GLY B N 1
ATOM 2239 C CA . GLY B 1 141 ? 21.797 -2.576 -12.656 1 97.5 141 GLY B CA 1
ATOM 2240 C C . GLY B 1 141 ? 21.812 -3.428 -11.406 1 97.5 141 GLY B C 1
ATOM 2241 O O . GLY B 1 141 ? 22.453 -4.48 -11.359 1 97.5 141 GLY B O 1
ATOM 2242 N N . LYS B 1 142 ? 21.094 -3.033 -10.398 1 97.19 142 LYS B N 1
ATOM 2243 C CA . LYS B 1 142 ? 21 -3.787 -9.148 1 97.19 142 LYS B CA 1
ATOM 2244 C C . LYS B 1 142 ? 19.812 -4.727 -9.156 1 97.19 14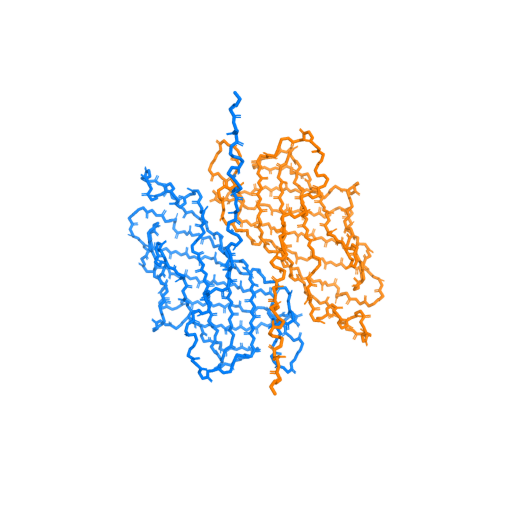2 LYS B C 1
ATOM 2246 O O . LYS B 1 142 ? 18.938 -4.625 -10.023 1 97.19 142 LYS B O 1
ATOM 2251 N N . THR B 1 143 ? 19.828 -5.656 -8.203 1 95.94 143 THR B N 1
ATOM 2252 C CA . THR B 1 143 ? 18.75 -6.617 -8.039 1 95.94 143 THR B CA 1
ATOM 2253 C C . THR B 1 143 ? 17.859 -6.242 -6.855 1 95.94 143 THR B C 1
ATOM 2255 O O . THR B 1 143 ? 18.359 -5.934 -5.773 1 95.94 143 THR B O 1
ATOM 2258 N N . MET B 1 144 ? 16.625 -6.195 -7.156 1 95.69 144 MET B N 1
ATOM 2259 C CA . MET B 1 144 ? 15.648 -6.062 -6.086 1 95.69 144 MET B CA 1
ATOM 2260 C C . MET B 1 144 ? 15.039 -7.418 -5.734 1 95.69 144 MET B C 1
ATOM 2262 O O . MET B 1 144 ? 14.461 -8.086 -6.594 1 95.69 144 MET B O 1
ATOM 2266 N N . ALA B 1 145 ? 15.117 -7.797 -4.484 1 93.19 145 ALA B N 1
ATOM 2267 C CA . ALA B 1 145 ? 14.492 -9.008 -3.967 1 93.19 145 ALA B CA 1
ATOM 2268 C C . ALA B 1 145 ? 13.234 -8.672 -3.162 1 93.19 145 ALA B C 1
ATOM 2270 O O . ALA B 1 145 ? 13.297 -7.914 -2.191 1 93.19 145 ALA B O 1
ATOM 2271 N N . ILE B 1 146 ? 12.148 -9.242 -3.584 1 92.12 146 ILE B N 1
ATOM 2272 C CA . ILE B 1 146 ? 10.875 -9.031 -2.893 1 92.12 146 ILE B CA 1
ATOM 2273 C C . ILE B 1 146 ? 10.414 -10.344 -2.262 1 92.12 146 ILE B C 1
ATOM 2275 O O . ILE B 1 146 ? 10.445 -11.398 -2.904 1 92.12 146 ILE B O 1
ATOM 2279 N N . SER B 1 147 ? 10 -10.227 -1.037 1 89.75 147 SER B N 1
ATOM 2280 C CA . SER B 1 147 ? 9.477 -11.391 -0.335 1 89.75 147 SER B CA 1
ATOM 2281 C C . SER B 1 147 ? 8.227 -11.039 0.463 1 89.75 147 SER B C 1
ATOM 2283 O O . SER B 1 147 ? 8.039 -9.891 0.868 1 89.75 147 SER B O 1
ATOM 2285 N N . GLY B 1 148 ? 7.363 -12.062 0.649 1 86.62 148 GLY B N 1
ATOM 2286 C CA . GLY B 1 148 ? 6.152 -11.914 1.437 1 86.62 148 GLY B CA 1
ATOM 2287 C C . GLY B 1 148 ? 5.57 -13.242 1.892 1 86.62 148 GLY B C 1
ATOM 2288 O O . GLY B 1 148 ? 5.934 -14.297 1.367 1 86.62 148 GLY B O 1
ATOM 2289 N N . LEU B 1 149 ? 4.773 -13.234 2.949 1 76.31 149 LEU B N 1
ATOM 2290 C CA . LEU B 1 149 ? 4.039 -14.406 3.402 1 76.31 149 LEU B CA 1
ATOM 2291 C C . LEU B 1 149 ? 2.596 -14.375 2.904 1 76.31 149 LEU B C 1
ATOM 2293 O O . LEU B 1 149 ? 2.002 -13.297 2.793 1 76.31 149 LEU B O 1
ATOM 2297 N N . PRO B 1 150 ? 2.148 -15.547 2.57 1 73.81 150 PRO B N 1
ATOM 2298 C CA . PRO B 1 150 ? 0.74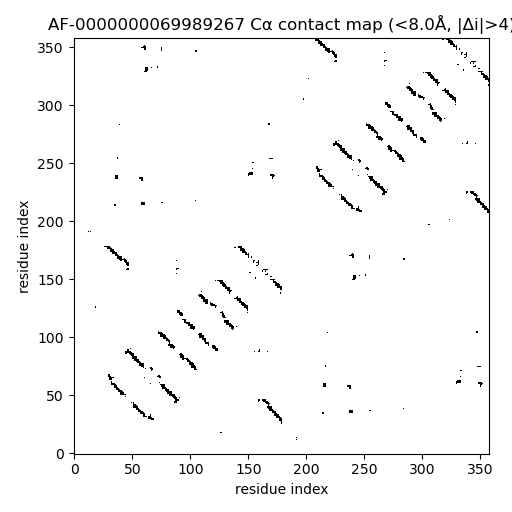3 -15.555 2.154 1 73.81 150 PRO B CA 1
ATOM 2299 C C . PRO B 1 150 ? -0.186 -14.945 3.203 1 73.81 150 PRO B C 1
ATOM 2301 O O . PRO B 1 150 ? -0.003 -15.172 4.402 1 73.81 150 PRO B O 1
ATOM 2304 N N . PRO B 1 151 ? -1.118 -14.148 2.688 1 76.31 151 PRO B N 1
ATOM 2305 C CA . PRO B 1 151 ? -2.029 -13.516 3.645 1 76.31 151 PRO B CA 1
ATOM 2306 C C . PRO B 1 151 ? -3.066 -14.492 4.199 1 76.31 151 PRO B C 1
ATOM 2308 O O . PRO B 1 151 ? -3.361 -15.508 3.572 1 76.31 151 PRO B O 1
ATOM 2311 N N . ALA B 1 152 ? -3.516 -14.227 5.363 1 79.25 152 ALA B N 1
ATOM 2312 C CA . ALA B 1 152 ? -4.66 -14.945 5.922 1 79.25 152 ALA B CA 1
ATOM 2313 C C . ALA B 1 152 ? -5.969 -14.422 5.344 1 79.25 152 ALA B C 1
ATOM 2315 O O . ALA B 1 152 ? -6.848 -13.977 6.086 1 79.25 152 ALA B O 1
ATOM 2316 N N . SER B 1 153 ? -6.098 -14.539 4.023 1 81.5 153 SER B N 1
ATOM 2317 C CA . SER B 1 153 ? -7.266 -14.055 3.297 1 81.5 153 SER B CA 1
ATOM 2318 C C . SER B 1 153 ? -8.445 -15.016 3.439 1 81.5 153 SER B C 1
ATOM 2320 O O . SER B 1 153 ? -8.289 -16.219 3.238 1 81.5 153 SER B O 1
ATOM 2322 N N . ALA B 1 154 ? -9.57 -14.508 3.748 1 80.12 154 ALA B N 1
ATOM 2323 C CA . ALA B 1 154 ? -10.773 -15.328 3.82 1 80.12 154 ALA B CA 1
ATOM 2324 C C . ALA B 1 154 ? -11.102 -15.945 2.463 1 80.12 154 ALA B C 1
ATOM 2326 O O . ALA B 1 154 ? -11.516 -17.109 2.381 1 80.12 154 ALA B O 1
ATOM 2327 N N . ALA B 1 155 ? -10.945 -15.18 1.481 1 82.31 155 ALA B N 1
ATOM 2328 C CA . ALA B 1 155 ? -11.211 -15.672 0.132 1 82.31 155 ALA B CA 1
ATOM 2329 C C . ALA B 1 155 ? -10.273 -16.828 -0.221 1 82.31 155 ALA B C 1
ATOM 2331 O O . ALA B 1 155 ? -10.711 -17.828 -0.789 1 82.31 155 ALA B O 1
ATOM 2332 N N . LEU B 1 156 ? -9.039 -16.672 0.11 1 85.19 156 LEU B N 1
ATOM 2333 C CA . LEU B 1 156 ? -8.07 -17.719 -0.172 1 85.19 156 LEU B CA 1
ATOM 2334 C C . LEU B 1 156 ? -8.383 -18.984 0.63 1 85.19 156 LEU B C 1
ATOM 2336 O O . LEU B 1 156 ? -8.312 -20.094 0.103 1 85.19 156 LEU B O 1
ATOM 2340 N N . ALA B 1 157 ? -8.695 -18.797 1.859 1 85.25 157 ALA B N 1
ATOM 2341 C CA . ALA B 1 157 ? -9.062 -19.922 2.703 1 85.25 157 ALA B CA 1
ATOM 2342 C C . ALA B 1 157 ? -10.273 -20.656 2.137 1 85.25 157 ALA B C 1
ATOM 2344 O O . ALA B 1 157 ? -10.305 -21.891 2.107 1 85.25 157 ALA B O 1
ATOM 2345 N N . SER B 1 158 ? -11.219 -19.922 1.741 1 85.44 158 SER B N 1
ATOM 2346 C CA . SER B 1 158 ? -12.414 -20.516 1.169 1 85.44 158 SER B CA 1
ATOM 2347 C C . SER B 1 158 ? -12.094 -21.266 -0.121 1 85.44 158 SER B C 1
ATOM 2349 O O . SER B 1 158 ? -12.656 -22.328 -0.379 1 85.44 158 SER B O 1
ATOM 2351 N N . CYS B 1 159 ? -11.375 -20.703 -0.895 1 86.56 159 CYS B N 1
ATOM 2352 C CA . CYS B 1 159 ? -10.945 -21.328 -2.139 1 86.56 159 CYS B CA 1
ATOM 2353 C C . CYS B 1 159 ? -10.25 -22.656 -1.863 1 86.56 159 CYS B C 1
ATOM 2355 O O . CYS B 1 159 ? -10.469 -23.641 -2.582 1 86.56 159 CYS B O 1
ATOM 2357 N N . LEU B 1 160 ? -9.453 -22.703 -0.81 1 84.31 160 LEU B N 1
ATOM 2358 C CA . LEU B 1 160 ? -8.688 -23.891 -0.462 1 84.31 160 LEU B CA 1
ATOM 2359 C C . LEU B 1 160 ? -9.586 -24.969 0.132 1 84.31 160 LEU B C 1
ATOM 2361 O O . LEU B 1 160 ? -9.375 -26.156 -0.112 1 84.31 160 LEU B O 1
ATOM 2365 N N . LEU B 1 161 ? -10.602 -24.5 0.938 1 85.25 161 LEU B N 1
ATOM 2366 C CA . LEU B 1 161 ? -11.336 -25.469 1.749 1 85.25 161 LEU B CA 1
ATOM 2367 C C . LEU B 1 161 ? -12.68 -25.797 1.106 1 85.25 161 LEU B C 1
ATOM 2369 O O . LEU B 1 161 ? -13.18 -26.922 1.256 1 85.25 161 LEU B O 1
ATOM 2373 N N . PHE B 1 162 ? -13.453 -24.828 0.65 1 78.19 162 PHE B N 1
ATOM 2374 C CA . PHE B 1 162 ? -14.867 -25.031 0.345 1 78.19 162 PHE B CA 1
ATOM 2375 C C . PHE B 1 162 ? -15.102 -25.031 -1.16 1 78.19 162 PHE B C 1
ATOM 2377 O O . PHE B 1 162 ? -16.219 -25.234 -1.619 1 78.19 162 PHE B O 1
ATOM 2384 N N . GLY B 1 163 ? -14.227 -25.047 -1.895 1 67.38 163 GLY B N 1
ATOM 2385 C CA . GLY B 1 163 ? -14.398 -25.219 -3.328 1 67.38 163 GLY B CA 1
ATOM 2386 C C . GLY B 1 163 ? -14.344 -23.906 -4.102 1 67.38 163 GLY B C 1
ATOM 2387 O O . GLY B 1 163 ? -13.578 -23.016 -3.758 1 67.38 163 GLY B O 1
ATOM 2388 N N . PRO B 1 164 ? -15.562 -23.844 -5.047 1 70.12 164 PRO B N 1
ATOM 2389 C CA . PRO B 1 164 ? -15.258 -22.891 -6.109 1 70.12 164 PRO B CA 1
ATOM 2390 C C . PRO B 1 164 ? -15.422 -21.438 -5.664 1 70.12 164 PRO B C 1
ATOM 2392 O O . PRO B 1 164 ? -16.547 -20.984 -5.418 1 70.12 164 PRO B O 1
ATOM 2395 N N . VAL B 1 165 ? -14.531 -20.891 -5.047 1 81.62 165 VAL B N 1
ATOM 2396 C CA . VAL B 1 165 ? -14.43 -19.453 -4.805 1 81.62 165 VAL B CA 1
ATOM 2397 C C . VAL B 1 165 ? -13.297 -18.859 -5.648 1 81.62 165 VAL B C 1
ATOM 2399 O O . VAL B 1 165 ? -12.234 -19.469 -5.781 1 81.62 165 VAL B O 1
ATOM 2402 N N . THR B 1 166 ? -13.672 -17.734 -6.281 1 89.19 166 THR B N 1
ATOM 2403 C CA . THR B 1 166 ? -12.672 -17.047 -7.082 1 89.19 166 THR B CA 1
ATOM 2404 C C . THR B 1 166 ? -12.016 -15.922 -6.281 1 89.19 166 THR B C 1
ATOM 2406 O O . THR B 1 166 ? -12.711 -15.047 -5.746 1 89.19 166 THR B O 1
ATOM 2409 N N . VAL B 1 167 ? -10.742 -16.062 -6.168 1 90.06 167 VAL B N 1
ATOM 2410 C CA . VAL B 1 167 ? -9.977 -15.023 -5.473 1 90.06 167 VAL B CA 1
ATOM 2411 C C . VAL B 1 167 ? -9.508 -13.969 -6.469 1 90.06 167 VAL B C 1
ATOM 2413 O O . VAL B 1 167 ? -8.625 -14.227 -7.289 1 90.06 167 VAL B O 1
ATOM 2416 N N . ARG B 1 168 ? -10.008 -12.758 -6.324 1 92.31 168 ARG B N 1
ATOM 2417 C CA . ARG B 1 168 ? -9.742 -11.742 -7.332 1 92.31 168 ARG B CA 1
ATOM 2418 C C . ARG B 1 168 ? -8.773 -10.688 -6.801 1 92.31 168 ARG B C 1
ATOM 2420 O O . ARG B 1 168 ? -8.297 -9.836 -7.555 1 92.31 168 ARG B O 1
ATOM 2427 N N . HIS B 1 169 ? -8.531 -10.711 -5.574 1 93.12 169 HIS B N 1
ATOM 2428 C CA . HIS B 1 169 ? -7.605 -9.766 -4.961 1 93.12 169 HIS B CA 1
ATOM 2429 C C . HIS B 1 169 ? -6.875 -10.398 -3.781 1 93.12 169 HIS B C 1
ATOM 2431 O O . HIS B 1 169 ? -7.461 -11.18 -3.025 1 93.12 169 HIS B O 1
ATOM 2437 N N . LEU B 1 170 ? -5.664 -10.055 -3.664 1 91.19 170 LEU B N 1
ATOM 2438 C CA . LEU B 1 170 ? -4.863 -10.445 -2.508 1 91.19 170 LEU B CA 1
ATOM 2439 C C . LEU B 1 170 ? -3.988 -9.281 -2.039 1 91.19 170 LEU B C 1
ATOM 2441 O O . LEU B 1 170 ? -3.338 -8.625 -2.854 1 91.19 170 LEU B O 1
ATOM 2445 N N . GLY B 1 171 ? -4.031 -8.992 -0.768 1 93.75 171 GLY B N 1
ATOM 2446 C CA . GLY B 1 171 ? -3.123 -8.07 -0.11 1 93.75 171 GLY B CA 1
ATOM 2447 C C . GLY B 1 171 ? -2.141 -8.758 0.818 1 93.75 171 GLY B C 1
ATOM 2448 O O . GLY B 1 171 ? -2.545 -9.484 1.729 1 93.75 171 GLY B O 1
ATOM 2449 N N . ILE B 1 172 ? -0.844 -8.469 0.64 1 91.12 172 ILE B N 1
ATOM 2450 C CA . ILE B 1 172 ? 0.186 -9.188 1.377 1 91.12 172 ILE B CA 1
ATOM 2451 C C . ILE B 1 172 ? 1.222 -8.203 1.916 1 91.12 172 ILE B C 1
ATOM 2453 O O . ILE B 1 172 ? 1.679 -7.316 1.193 1 91.12 172 ILE B O 1
ATOM 2457 N N . PRO B 1 173 ? 1.544 -8.43 3.23 1 92.56 173 PRO B N 1
ATOM 2458 C CA . PRO B 1 173 ? 2.742 -7.711 3.668 1 92.56 173 PRO B CA 1
ATOM 2459 C C . PRO B 1 173 ? 4.008 -8.188 2.961 1 92.56 173 PRO B C 1
ATOM 2461 O O . PRO B 1 173 ? 4.211 -9.391 2.799 1 92.56 173 PRO B O 1
ATOM 2464 N N . VAL B 1 174 ? 4.805 -7.195 2.574 1 93.44 174 VAL B N 1
ATOM 2465 C CA . VAL B 1 174 ? 6.016 -7.59 1.863 1 93.44 174 VAL B CA 1
ATOM 2466 C C . VAL B 1 174 ? 7.223 -6.863 2.451 1 93.44 174 VAL B C 1
ATOM 2468 O O . VAL B 1 174 ? 7.074 -5.836 3.113 1 93.44 174 VAL B O 1
ATOM 2471 N N . SER B 1 175 ? 8.336 -7.465 2.238 1 94.19 175 SER B N 1
ATOM 2472 C CA . SER B 1 175 ? 9.648 -6.852 2.408 1 94.19 175 SER B CA 1
ATOM 2473 C C . SER B 1 175 ? 10.469 -6.934 1.125 1 94.19 175 SER B C 1
ATOM 2475 O O . SER B 1 175 ? 10.328 -7.887 0.354 1 94.19 175 SER B O 1
ATOM 2477 N N . PHE B 1 176 ? 11.266 -5.875 0.909 1 94.5 176 PHE B N 1
ATOM 2478 C CA . PHE B 1 176 ? 12.148 -5.984 -0.245 1 94.5 176 PHE B CA 1
ATOM 2479 C C . PHE B 1 176 ? 13.469 -5.27 0.018 1 94.5 176 PHE B C 1
ATOM 2481 O O . PHE B 1 176 ? 13.539 -4.383 0.873 1 94.5 176 PHE B O 1
ATOM 2488 N N . SER B 1 177 ? 14.477 -5.699 -0.691 1 96.25 177 SER B N 1
ATOM 2489 C CA . SER B 1 177 ? 15.82 -5.152 -0.599 1 96.25 177 SER B CA 1
ATOM 2490 C C . SER B 1 177 ? 16.453 -5 -1.979 1 96.25 177 SER B C 1
ATOM 2492 O O . SER B 1 177 ? 16.109 -5.73 -2.91 1 96.25 177 SER B O 1
ATOM 2494 N N . VAL B 1 178 ? 17.25 -4.039 -2.094 1 96.5 178 VAL B N 1
ATOM 2495 C CA . VAL B 1 178 ? 18.062 -3.875 -3.287 1 96.5 178 VAL B CA 1
ATOM 2496 C C . VAL B 1 178 ? 19.516 -4.215 -2.959 1 96.5 178 VAL B C 1
ATOM 2498 O O . VAL B 1 178 ? 20.078 -3.732 -1.969 1 96.5 178 VAL B O 1
ATOM 2501 N N . ILE B 1 179 ? 20.078 -5.031 -3.836 1 94.62 179 ILE B N 1
ATOM 2502 C CA . ILE B 1 179 ? 21.422 -5.543 -3.6 1 94.62 179 ILE B CA 1
ATOM 2503 C C . ILE B 1 179 ? 22.281 -5.352 -4.852 1 94.62 179 ILE B C 1
ATOM 2505 O O . ILE B 1 179 ? 21.75 -5.328 -5.969 1 94.62 179 ILE B O 1
#

Nearest PDB structures (foldseek):
  6gel-assembly2_B  TM=1.973E-01  e=1.108E+00  Aequorea victoria
  7vu3-assembly1_A  TM=1.890E-01  e=2.605E+00  Serratia marcescens
  5dl5-assembly1_A  TM=1.600E-01  e=3.403E+00  Acinetobacter baumannii AB307-0294
  6ehd-assembly1_A  TM=2.967E-01  e=6.901E+00  Vibrio cholerae O395
  6gel-assembly2_B  TM=1.974E-01  e=7.369E-01  Aequorea victoria

Sequence (358 aa):
MSNSIIKKVVGPVFLLLGLLFALPASATVILSCTGTLDGAIDPGLTPVAAAQTVEAQVSIVSAPTCTLAGTTVQPARLVLNANLSSGSCTSFSLSPGTSMTITWDDNTTGTATYDPSSPSSFPLTGPFAANFLINSGHAAGKTMAISGLPPASAALASCLLFGPVTVRHLGIPVSFSVIMSNSIIKKVVGPVFLLLGLLFALPASATVILSCTGTLDGAIDPGLTPVAAAQTVEAQVSIVSAPTCTLAGTTVQPARLVLNANLSSGSCTSFSLSPGTSMTITWDDNTTGTATYDPSSPSSFPLTGPFAANFLINSGHAAGKTMAISGLPPASAALASCLLFGPVTVRHLGIPVSFSVI